Protein AF-A0A6M0FZN9-F1 (afdb_monomer)

Secondary structure (DSSP, 8-state):
--EEEE-TTS-EEEE--EE----TT-EEE--SS--EEE--SS--EEE--BSS-EEEEEESS-EEEEEESS-EEEEEESS-EEEEEEES-EEEEEESS-EEEEEEES-EEEEEESS-EEEEEEE--EEEEEESS-EEEE-TTSB-EEEES--TTTSEEEE-TT--GGGEEEEEETTEEEEEETTT--EEEEEET--TTT--GGGEEE-

Foldseek 3Di:
DFDFDADPVRDTDRDAPEPPDPDQEDEAEADQEEHEYEADQEEYHYANAHYAYEYENAHYAYEYHNHYEEYEYENHHYAYEYENAHYAYEYEPAHEAYEYHLHADEYEYEQHAEAYEDENFADEYEYEPDHFAYEYEFEPNRAEYEYEPDDQPRYAYEYPPPDAPVQWDWDDDPQWIWTAGNVPRGTRYIYHRDDSVSDDNVRYDYD

Sequence (207 aa):
MRVQTTDAGGESYQQELVVNVNDLDETIYGTPNNDLLRGTADADQINGLAGNDRLYGNDGDDTIDGGIGNDILYGGDGIDYLTGGEGSDRLYGNEGNDELLGGTGNDILYGGAGDDLLNGGAGTDRLYGNAGNDTFVLASGMGTDAIYGFEDGVDSLKLDGGISFGQLEIIQSGSSTRINLNDTGETLAILRGIDAELITEADFSTI

pLDDT: mean 91.19, std 15.85, range [38.56, 98.94]

Nearest PDB structures (foldseek):
  2z8z-assembly1_A  TM=5.329E-01  e=8.282E-09  Pseudomonas sp. MIS38
  7rah-assembly1_E  TM=4.331E-01  e=8.692E-10  Bordetella pertussis
  5cxl-assembly2_B  TM=6.356E-01  e=4.962E-06  Bordetella pertussis Tohama I
  2zvd-assembly1_C  TM=3.903E-01  e=2.926E-07  Pseudomonas sp. MIS38
  7usl-assembly1_C  TM=5.042E-01  e=7.986E-05  Bordetella pertussis

Radius of gyration: 19.32 Å; Cα contacts (8 Å, |Δi|>4): 693; chains: 1; bounding box: 38×31×68 Å

Mean predicted aligned error: 6.57 Å

Solvent-accessible surface area (backbone atoms only — not comparable to full-atom values): 10082 Å² total; per-residue (Å²): 110,88,46,80,45,64,51,101,85,68,54,74,43,85,47,76,65,64,60,76,77,93,57,101,72,42,75,45,73,55,45,80,37,55,37,45,43,51,53,51,67,50,51,30,36,38,36,30,50,22,30,49,29,39,40,35,30,43,32,30,48,20,39,39,36,34,32,37,35,48,24,37,42,36,31,30,41,33,50,22,38,39,34,31,31,43,33,47,25,37,40,34,33,40,37,38,48,21,40,40,35,30,35,36,40,48,22,37,42,36,32,32,39,35,48,16,40,41,29,49,50,35,35,52,20,39,40,30,43,70,41,58,48,21,34,39,53,39,42,82,93,24,44,44,32,38,37,38,71,79,44,88,94,52,29,38,39,34,31,38,91,84,51,55,74,91,46,52,46,76,37,69,54,91,66,18,19,35,40,26,34,63,93,77,70,45,48,40,35,31,38,51,74,38,63,37,89,73,68,51,73,86,38,49,47,69,125

Structure (mmCIF, N/CA/C/O backbone):
data_AF-A0A6M0FZN9-F1
#
_entry.id   AF-A0A6M0FZN9-F1
#
loop_
_atom_site.group_PDB
_atom_site.id
_atom_site.type_symbol
_atom_site.label_atom_id
_atom_site.label_alt_id
_atom_site.label_comp_id
_atom_site.label_asym_id
_atom_site.label_entity_id
_atom_site.label_seq_id
_atom_site.pdbx_PDB_ins_code
_atom_site.Cartn_x
_atom_site.Cartn_y
_atom_site.Cartn_z
_atom_site.occupancy
_atom_site.B_iso_or_equiv
_atom_site.auth_seq_id
_atom_site.auth_comp_id
_atom_site.auth_asym_id
_atom_site.auth_atom_id
_atom_site.pdbx_PDB_model_num
ATOM 1 N N . MET A 1 1 ? 16.320 12.256 -19.080 1.00 45.69 1 MET A N 1
ATOM 2 C CA . MET A 1 1 ? 16.987 13.194 -20.038 1.00 45.69 1 MET A CA 1
ATOM 3 C C . MET A 1 1 ? 16.100 13.383 -21.273 1.00 45.69 1 MET A C 1
ATOM 5 O O . MET A 1 1 ? 15.763 12.394 -21.901 1.00 45.69 1 MET A O 1
ATOM 9 N N . ARG A 1 2 ? 15.682 14.612 -21.628 1.00 38.56 2 ARG A N 1
ATOM 10 C CA . ARG A 1 2 ? 14.820 14.848 -22.810 1.00 38.56 2 ARG A CA 1
ATOM 11 C C . ARG A 1 2 ? 15.644 14.735 -24.090 1.00 38.56 2 ARG A C 1
ATOM 13 O O . ARG A 1 2 ? 16.476 15.605 -24.350 1.00 38.56 2 ARG A O 1
ATOM 20 N N . VAL A 1 3 ? 15.420 13.692 -24.883 1.00 42.78 3 VAL A N 1
ATOM 21 C CA . VAL A 1 3 ? 16.023 13.591 -26.214 1.00 42.78 3 VAL A CA 1
ATOM 22 C C . VAL A 1 3 ? 15.075 14.273 -27.197 1.00 42.78 3 VAL A C 1
ATOM 24 O O . VAL A 1 3 ? 13.962 13.813 -27.429 1.00 42.78 3 VAL A O 1
ATOM 27 N N . GLN A 1 4 ? 15.496 15.412 -27.752 1.00 42.19 4 GLN A N 1
ATOM 28 C CA . GLN A 1 4 ? 14.827 15.971 -28.925 1.00 42.19 4 GLN A CA 1
ATOM 29 C C . GLN A 1 4 ? 15.172 15.079 -30.113 1.00 42.19 4 GLN A C 1
ATOM 31 O O . GLN A 1 4 ? 16.322 15.057 -30.552 1.00 42.19 4 GLN A O 1
ATOM 36 N N . THR A 1 5 ? 14.190 14.348 -30.628 1.00 51.41 5 THR A N 1
ATOM 37 C CA . THR A 1 5 ? 14.318 13.679 -31.920 1.00 51.41 5 THR A CA 1
ATOM 38 C C . THR A 1 5 ? 13.547 14.486 -32.954 1.00 51.41 5 THR A C 1
ATOM 40 O O . THR A 1 5 ? 12.458 15.004 -32.701 1.00 51.41 5 THR A O 1
ATOM 43 N N . THR A 1 6 ? 14.173 14.684 -34.107 1.00 42.22 6 THR A N 1
ATOM 44 C CA . THR A 1 6 ? 13.574 15.383 -35.242 1.00 42.22 6 THR A CA 1
ATOM 45 C C . THR A 1 6 ? 13.261 14.340 -36.297 1.00 42.22 6 THR A C 1
ATOM 47 O O . THR A 1 6 ? 14.138 13.543 -36.642 1.00 42.22 6 THR A O 1
ATOM 50 N N . ASP A 1 7 ? 12.026 14.307 -36.788 1.00 55.56 7 ASP A N 1
ATOM 51 C CA . ASP A 1 7 ? 11.687 13.415 -37.892 1.00 55.56 7 ASP A CA 1
ATOM 52 C C . ASP A 1 7 ? 12.287 13.909 -39.222 1.00 55.56 7 ASP A C 1
ATOM 54 O O . ASP A 1 7 ? 12.885 14.986 -39.321 1.00 55.56 7 ASP A O 1
ATOM 58 N N . ALA A 1 8 ? 12.116 13.118 -40.284 1.00 55.38 8 ALA A N 1
ATOM 59 C CA . ALA A 1 8 ? 12.570 13.485 -41.626 1.00 55.38 8 ALA A CA 1
ATOM 60 C C . ALA A 1 8 ? 11.863 14.740 -42.198 1.00 55.38 8 ALA A C 1
ATOM 62 O O . ALA A 1 8 ? 12.296 15.257 -43.230 1.00 55.38 8 ALA A O 1
ATOM 63 N N . GLY A 1 9 ? 10.790 15.215 -41.553 1.00 59.59 9 GLY A N 1
ATOM 64 C CA . GLY A 1 9 ? 10.037 16.425 -41.880 1.00 59.59 9 GLY A CA 1
ATOM 65 C C . GLY A 1 9 ? 10.448 17.671 -41.084 1.00 59.59 9 GLY A C 1
ATOM 66 O O . GLY A 1 9 ? 10.007 18.765 -41.433 1.00 59.59 9 GLY A O 1
ATOM 67 N N . GLY A 1 10 ? 11.318 17.546 -40.076 1.00 49.44 10 GLY A N 1
ATOM 68 C CA . GLY A 1 10 ? 11.746 18.663 -39.229 1.00 49.44 10 GLY A CA 1
ATOM 69 C C . GLY A 1 10 ? 10.851 18.918 -38.010 1.00 49.44 10 GLY A C 1
ATOM 70 O O . GLY A 1 10 ? 11.102 19.875 -37.274 1.00 49.44 10 GLY A O 1
ATOM 71 N N . GLU A 1 11 ? 9.842 18.079 -37.767 1.00 52.75 11 GLU A N 1
ATOM 72 C CA . GLU A 1 11 ? 8.999 18.169 -36.575 1.00 52.75 11 GLU A CA 1
ATOM 73 C C . GLU A 1 11 ? 9.765 17.609 -35.372 1.00 52.75 11 GLU A C 1
ATOM 75 O O . GLU A 1 11 ? 10.365 16.531 -35.423 1.00 52.75 11 GLU A O 1
ATOM 80 N N . SER A 1 12 ? 9.804 18.389 -34.292 1.00 48.75 12 SER A N 1
ATOM 81 C CA . SER A 1 12 ? 10.507 18.017 -33.064 1.00 48.75 12 SER A CA 1
ATOM 82 C C . SER A 1 12 ? 9.540 17.327 -32.117 1.00 48.75 12 SER A C 1
ATOM 84 O O . SER A 1 12 ? 8.612 17.956 -31.606 1.00 48.75 12 SER A O 1
ATOM 86 N N . TYR A 1 13 ? 9.794 16.055 -31.837 1.00 48.53 13 TYR A N 1
ATOM 87 C CA . TYR A 1 13 ? 9.029 15.281 -30.872 1.00 48.53 13 TYR A CA 1
ATOM 88 C C . TYR A 1 13 ? 9.813 15.205 -29.562 1.00 48.53 13 TYR A C 1
ATOM 90 O O . TYR A 1 13 ? 11.026 14.986 -29.542 1.00 48.53 13 TYR A O 1
ATOM 98 N N . GLN A 1 14 ? 9.121 15.425 -28.444 1.00 44.59 14 GLN A N 1
ATOM 99 C CA . GLN A 1 14 ? 9.644 15.037 -27.139 1.00 44.59 14 GLN A CA 1
ATOM 100 C C . GLN A 1 14 ? 9.438 13.527 -27.049 1.00 44.59 14 GLN A C 1
ATOM 102 O O . GLN A 1 14 ? 8.324 13.085 -26.779 1.00 44.59 14 GLN A O 1
ATOM 107 N N . GLN A 1 15 ? 10.465 12.740 -27.362 1.00 43.97 15 GLN A N 1
ATOM 108 C CA . GLN A 1 15 ? 10.396 11.303 -27.143 1.00 43.97 15 GLN A CA 1
ATOM 109 C C . GLN A 1 15 ? 10.892 11.038 -25.722 1.00 43.97 15 GLN A C 1
ATOM 111 O O . GLN A 1 15 ? 12.049 11.303 -25.391 1.00 43.97 15 GLN A O 1
ATOM 116 N N . GLU A 1 16 ? 9.972 10.608 -24.863 1.00 54.03 16 GLU A N 1
ATOM 117 C CA . GLU A 1 16 ? 10.294 10.058 -23.550 1.00 54.03 16 GLU A CA 1
ATOM 118 C C . GLU A 1 16 ? 11.191 8.834 -23.779 1.00 54.03 16 GLU A C 1
ATOM 120 O O . GLU A 1 16 ? 10.932 8.039 -24.688 1.00 54.03 16 GLU A O 1
ATOM 125 N N . LEU A 1 17 ? 12.308 8.742 -23.055 1.00 49.78 17 LEU A N 1
ATOM 126 C CA . LEU A 1 17 ? 13.189 7.585 -23.157 1.00 49.78 17 LEU A CA 1
ATOM 127 C C . LEU A 1 17 ? 12.442 6.406 -22.533 1.00 49.78 17 LEU A C 1
ATOM 129 O O . LEU A 1 17 ? 12.423 6.269 -21.319 1.00 49.78 17 LEU A O 1
ATOM 133 N N . VAL A 1 18 ? 11.799 5.597 -23.370 1.00 52.81 18 VAL A N 1
ATOM 134 C CA . VAL A 1 18 ? 11.211 4.329 -22.946 1.00 52.81 18 VAL A CA 1
ATOM 135 C C . VAL A 1 18 ? 12.328 3.296 -22.975 1.00 52.81 18 VAL A C 1
ATOM 137 O O . VAL A 1 18 ? 12.803 2.921 -24.053 1.00 52.81 18 VAL A O 1
ATOM 140 N N . VAL A 1 19 ? 12.787 2.870 -21.803 1.00 56.59 19 VAL A N 1
ATOM 141 C CA . VAL A 1 19 ? 13.688 1.720 -21.684 1.00 56.59 19 VAL A CA 1
ATOM 142 C C . VAL A 1 19 ? 12.818 0.469 -21.820 1.00 56.59 19 VAL A C 1
ATOM 144 O O . VAL A 1 19 ? 12.307 -0.042 -20.838 1.00 56.59 19 VAL A O 1
ATOM 147 N N . ASN A 1 20 ? 12.587 0.030 -23.062 1.00 52.59 20 ASN A N 1
ATOM 148 C CA . ASN A 1 20 ? 12.022 -1.290 -23.348 1.00 52.59 20 ASN A CA 1
ATOM 149 C C . ASN A 1 20 ? 13.197 -2.258 -23.443 1.00 52.59 20 ASN A C 1
ATOM 151 O O . ASN A 1 20 ? 13.899 -2.271 -24.463 1.00 52.59 20 ASN A O 1
ATOM 155 N N . VAL A 1 21 ? 13.452 -3.011 -22.386 1.00 55.75 21 VAL A N 1
ATOM 156 C CA . VAL A 1 21 ? 14.431 -4.090 -22.428 1.00 55.75 21 VAL A CA 1
ATOM 157 C C . VAL A 1 21 ? 13.663 -5.399 -22.658 1.00 55.75 21 VAL A C 1
ATOM 159 O O . VAL A 1 21 ? 12.617 -5.631 -22.072 1.00 55.75 21 VAL A O 1
ATOM 162 N N . ASN A 1 22 ? 14.054 -6.117 -23.715 1.00 50.84 22 ASN A N 1
ATOM 163 C CA . ASN A 1 22 ? 13.336 -7.271 -24.267 1.00 50.84 22 ASN A CA 1
ATOM 164 C C . ASN A 1 22 ? 14.071 -8.566 -23.874 1.00 50.84 22 ASN A C 1
ATOM 166 O O . ASN A 1 22 ? 14.534 -9.280 -24.772 1.00 50.84 22 ASN A O 1
ATOM 170 N N . ASP A 1 23 ? 14.226 -8.860 -22.586 1.00 52.72 23 ASP A N 1
ATOM 171 C CA . ASP A 1 23 ? 14.711 -10.164 -22.125 1.00 52.72 23 ASP A CA 1
ATOM 172 C C . ASP A 1 23 ? 13.800 -10.732 -21.022 1.00 52.72 23 ASP A C 1
ATOM 174 O O . ASP A 1 23 ? 13.284 -10.009 -20.184 1.00 52.72 23 ASP A O 1
ATOM 178 N N . LEU A 1 24 ? 13.558 -12.042 -21.075 1.00 47.34 24 LEU A N 1
ATOM 179 C CA . LEU A 1 24 ? 12.427 -12.745 -20.437 1.00 47.34 24 LEU A CA 1
ATOM 180 C C . LEU A 1 24 ? 12.5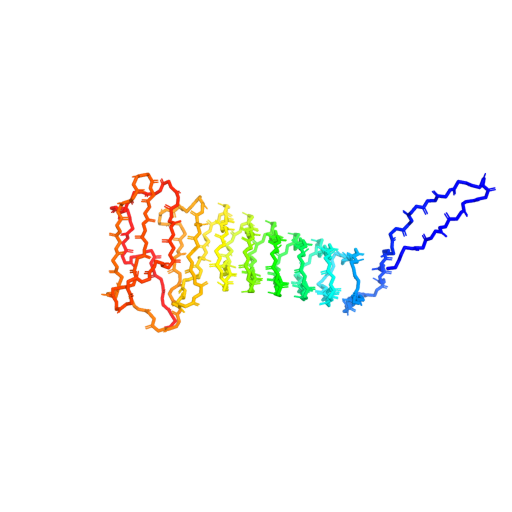80 -13.012 -18.919 1.00 47.34 24 LEU A C 1
ATOM 182 O O . LEU A 1 24 ? 12.000 -13.966 -18.425 1.00 47.34 24 LEU A O 1
ATOM 186 N N . ASP A 1 25 ? 13.421 -12.253 -18.216 1.00 56.44 25 ASP A N 1
ATOM 187 C CA . ASP A 1 25 ? 13.677 -12.348 -16.762 1.00 56.44 25 ASP A CA 1
ATOM 188 C C . ASP A 1 25 ? 14.501 -11.099 -16.343 1.00 56.44 25 ASP A C 1
ATOM 190 O O . ASP A 1 25 ? 15.632 -11.214 -15.845 1.00 56.44 25 ASP A O 1
ATOM 194 N N . GLU A 1 26 ? 14.046 -9.886 -16.684 1.00 68.88 26 GLU A N 1
ATOM 195 C CA . GLU A 1 26 ? 14.916 -8.705 -16.679 1.00 68.88 26 GLU A CA 1
ATOM 196 C C . GLU A 1 26 ? 14.668 -7.750 -15.511 1.00 68.88 26 GLU A C 1
ATOM 198 O O . GLU A 1 26 ? 13.567 -7.284 -15.229 1.00 68.88 26 GLU A O 1
ATOM 203 N N . THR A 1 27 ? 15.766 -7.391 -14.844 1.00 85.88 27 THR A N 1
ATOM 204 C CA . THR A 1 27 ? 15.774 -6.224 -13.974 1.00 85.88 27 THR A CA 1
ATOM 205 C C . THR A 1 27 ? 15.889 -4.956 -14.820 1.00 85.88 27 THR A C 1
ATOM 207 O O . THR A 1 27 ? 16.939 -4.673 -15.405 1.00 85.88 27 THR A O 1
ATOM 210 N N . ILE A 1 28 ? 14.828 -4.160 -14.847 1.00 90.25 28 ILE A N 1
ATOM 211 C CA . ILE A 1 28 ? 14.752 -2.859 -15.501 1.00 90.25 28 ILE A CA 1
ATOM 212 C C . ILE A 1 28 ? 15.245 -1.788 -14.527 1.00 90.25 28 ILE A C 1
ATOM 214 O O . ILE A 1 28 ? 14.690 -1.603 -13.446 1.00 90.25 28 ILE A O 1
ATOM 218 N N . TYR A 1 29 ? 16.284 -1.050 -14.917 1.00 92.00 29 TYR A N 1
ATOM 219 C CA . TYR A 1 29 ? 16.806 0.072 -14.135 1.00 92.00 29 TYR A CA 1
ATOM 220 C C . TYR A 1 29 ? 16.541 1.404 -14.830 1.00 92.00 29 TYR A C 1
ATOM 222 O O . TYR A 1 29 ? 16.879 1.591 -16.004 1.00 92.00 29 TYR A O 1
ATOM 230 N N . GLY A 1 30 ? 16.005 2.344 -14.061 1.00 91.50 30 GLY A N 1
ATOM 231 C CA . GLY A 1 30 ? 15.930 3.751 -14.400 1.00 91.50 30 GLY A CA 1
ATOM 232 C C . GLY A 1 30 ? 17.272 4.463 -14.263 1.00 91.50 30 GLY A C 1
ATOM 233 O O . GLY A 1 30 ? 18.364 3.885 -14.206 1.00 91.50 30 GLY A O 1
ATOM 234 N N . THR A 1 31 ? 17.184 5.777 -14.229 1.00 91.62 31 THR A N 1
ATOM 235 C CA . THR A 1 31 ? 18.270 6.726 -14.043 1.00 91.62 31 THR A CA 1
ATOM 236 C C . THR A 1 31 ? 17.933 7.631 -12.858 1.00 91.62 31 THR A C 1
ATOM 238 O O . THR A 1 31 ? 16.827 7.605 -12.356 1.00 91.62 31 THR A O 1
ATOM 241 N N . PRO A 1 32 ? 18.846 8.507 -12.408 1.00 94.25 32 PRO A N 1
ATOM 242 C CA . PRO A 1 32 ? 18.508 9.507 -11.389 1.00 94.25 32 PRO A CA 1
ATOM 243 C C . PRO A 1 32 ? 17.598 10.660 -11.871 1.00 94.25 32 PRO A C 1
ATOM 245 O O . PRO A 1 32 ? 17.663 11.760 -11.319 1.00 94.25 32 PRO A O 1
ATOM 248 N N . ASN A 1 33 ? 16.855 10.490 -12.967 1.00 94.56 33 ASN A N 1
ATOM 249 C CA . ASN A 1 33 ? 15.903 11.480 -13.472 1.00 94.56 33 ASN A CA 1
ATOM 250 C C . ASN A 1 33 ? 14.536 10.823 -13.609 1.00 94.56 33 ASN A C 1
ATOM 252 O O . ASN A 1 33 ? 14.469 9.625 -13.760 1.00 94.56 33 ASN A O 1
ATOM 256 N N . ASN A 1 34 ? 13.497 11.639 -13.781 1.00 96.44 34 ASN A N 1
ATOM 257 C CA . ASN A 1 34 ? 12.170 11.153 -14.145 1.00 96.44 34 ASN A CA 1
ATOM 258 C C . ASN A 1 34 ? 12.204 10.253 -15.391 1.00 96.44 34 ASN A C 1
ATOM 260 O O . ASN A 1 34 ? 12.518 10.737 -16.493 1.00 96.44 34 ASN A O 1
ATOM 264 N N . ASP A 1 35 ? 11.800 9.008 -15.204 1.00 93.12 35 ASP A N 1
ATOM 265 C CA . ASP A 1 35 ? 11.794 7.948 -16.194 1.00 93.12 35 ASP A CA 1
ATOM 266 C C . ASP A 1 35 ? 10.392 7.348 -16.389 1.00 93.12 35 ASP A C 1
ATOM 268 O O . ASP A 1 35 ? 9.471 7.507 -15.583 1.00 93.12 35 ASP A O 1
ATOM 272 N N . LEU A 1 36 ? 10.221 6.691 -17.537 1.00 95.56 36 LEU A N 1
ATOM 273 C CA . LEU A 1 36 ? 9.048 5.894 -17.876 1.00 95.56 36 LEU A CA 1
ATOM 274 C C . LEU A 1 36 ? 9.527 4.476 -18.179 1.00 95.56 36 LEU A C 1
ATOM 276 O O . LEU A 1 36 ? 10.091 4.235 -19.251 1.00 95.56 36 LEU A O 1
ATOM 280 N N . LEU A 1 37 ? 9.295 3.560 -17.243 1.00 93.81 37 LEU A N 1
ATOM 281 C CA . LEU A 1 37 ? 9.724 2.165 -17.333 1.00 93.81 37 LEU A CA 1
ATOM 282 C C . LEU A 1 37 ? 8.503 1.257 -17.473 1.00 93.81 37 LEU A C 1
ATOM 284 O O . LEU A 1 37 ? 7.441 1.542 -16.916 1.00 93.81 37 L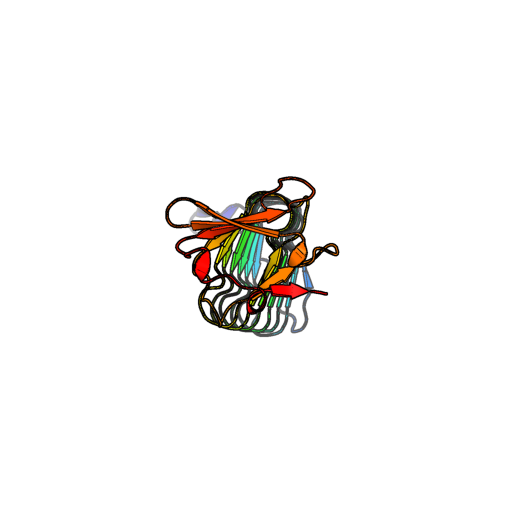EU A O 1
ATOM 288 N N . ARG A 1 38 ? 8.641 0.195 -18.265 1.00 94.25 38 ARG A N 1
ATOM 289 C CA . ARG A 1 38 ? 7.572 -0.768 -18.535 1.00 94.25 38 ARG A CA 1
ATOM 290 C C . ARG A 1 38 ? 8.154 -2.173 -18.548 1.00 94.25 38 ARG A C 1
ATOM 292 O O . ARG A 1 38 ? 9.088 -2.400 -19.314 1.00 94.25 38 ARG A O 1
ATOM 299 N N . GLY A 1 39 ? 7.575 -3.046 -17.736 1.00 92.56 39 GLY A N 1
ATOM 300 C CA . GLY A 1 39 ? 7.738 -4.486 -17.803 1.00 92.56 39 GLY A CA 1
ATOM 301 C C . GLY A 1 39 ? 7.058 -5.082 -19.032 1.00 92.56 39 GLY A C 1
ATOM 302 O O . GLY A 1 39 ? 6.723 -4.393 -20.009 1.00 92.56 39 GLY A O 1
ATOM 303 N N . THR A 1 40 ? 6.885 -6.384 -18.973 1.00 90.75 40 THR A N 1
ATOM 304 C CA . THR A 1 40 ? 6.459 -7.285 -20.024 1.00 90.75 40 THR A CA 1
ATOM 305 C C . THR A 1 40 ? 5.185 -7.999 -19.576 1.00 90.75 40 THR A C 1
ATOM 307 O O . THR A 1 40 ? 4.307 -7.357 -19.023 1.00 90.75 40 THR A O 1
ATOM 310 N N . ALA A 1 41 ? 5.009 -9.266 -19.944 1.00 92.44 41 ALA A N 1
ATOM 311 C CA . ALA A 1 41 ? 3.908 -10.093 -19.449 1.00 92.44 41 ALA A CA 1
ATOM 312 C C . ALA A 1 41 ? 4.418 -11.241 -18.552 1.00 92.44 41 ALA A C 1
ATOM 314 O O . ALA A 1 41 ? 3.673 -12.168 -18.232 1.00 92.44 41 ALA A O 1
ATOM 315 N N . ASP A 1 42 ? 5.722 -11.231 -18.272 1.00 91.88 42 ASP A N 1
ATOM 316 C CA . ASP A 1 42 ? 6.420 -12.153 -17.390 1.00 91.88 42 ASP A CA 1
ATOM 317 C C . ASP A 1 42 ? 6.766 -11.396 -16.095 1.00 91.88 42 ASP A C 1
ATOM 319 O O . ASP A 1 42 ? 6.696 -10.176 -16.061 1.00 91.88 42 ASP A O 1
ATOM 323 N N . ALA A 1 43 ? 7.175 -12.109 -15.046 1.00 94.19 43 ALA A N 1
ATOM 324 C CA . ALA A 1 43 ? 7.575 -11.483 -13.786 1.00 94.19 43 ALA A CA 1
ATOM 325 C C . ALA A 1 43 ? 8.835 -10.608 -13.952 1.00 94.19 43 ALA A C 1
ATOM 327 O O . ALA A 1 43 ? 9.924 -11.123 -14.233 1.00 94.19 43 ALA A O 1
ATOM 328 N N . ASP A 1 44 ? 8.707 -9.308 -13.704 1.00 93.44 44 ASP A N 1
ATOM 329 C CA . ASP A 1 44 ? 9.755 -8.310 -13.880 1.00 93.44 44 ASP A CA 1
ATOM 330 C C . ASP A 1 44 ? 10.252 -7.712 -12.557 1.00 93.44 44 ASP A C 1
ATOM 332 O O . ASP A 1 44 ? 9.583 -7.691 -11.522 1.00 93.44 44 ASP A O 1
ATOM 336 N N . GLN A 1 45 ? 11.474 -7.171 -12.585 1.00 95.81 45 GLN A N 1
ATOM 337 C CA . GLN A 1 45 ? 12.010 -6.362 -11.487 1.00 95.81 45 GLN A CA 1
ATOM 338 C C . GLN A 1 45 ? 12.296 -4.945 -11.971 1.00 95.81 45 GLN A C 1
ATOM 340 O O . GLN A 1 45 ? 13.236 -4.731 -12.728 1.00 95.81 45 GLN A O 1
ATOM 345 N N . ILE A 1 46 ? 11.554 -3.947 -11.508 1.00 96.25 46 ILE A N 1
ATOM 346 C CA . ILE A 1 4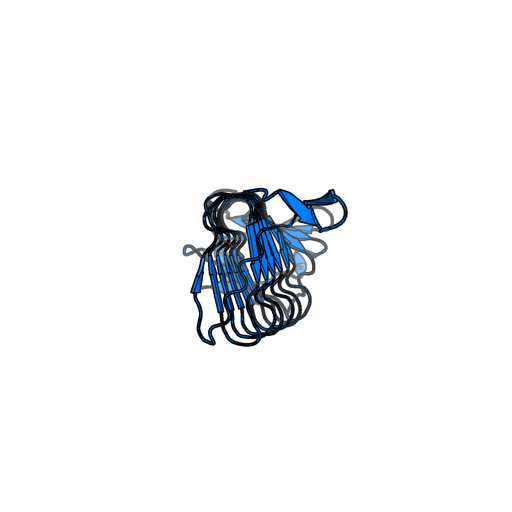6 ? 11.663 -2.567 -11.991 1.00 96.25 46 ILE A CA 1
ATOM 347 C C . ILE A 1 46 ? 12.175 -1.661 -10.869 1.00 96.25 46 ILE A C 1
ATOM 349 O O . ILE A 1 46 ? 11.600 -1.629 -9.792 1.00 96.25 46 ILE A O 1
ATOM 353 N N . ASN A 1 47 ? 13.244 -0.899 -11.120 1.00 97.06 47 ASN A N 1
ATOM 354 C CA . ASN A 1 47 ? 13.823 0.051 -10.163 1.00 97.06 47 ASN A CA 1
ATOM 355 C C . ASN A 1 47 ? 13.916 1.457 -10.780 1.00 97.06 47 ASN A C 1
ATOM 357 O O . ASN A 1 47 ? 14.748 1.673 -11.667 1.00 97.06 47 ASN A O 1
ATOM 361 N N . GLY A 1 48 ? 13.115 2.412 -10.300 1.00 96.75 48 GLY A N 1
ATOM 362 C CA . GLY A 1 48 ? 13.102 3.818 -10.739 1.00 96.75 48 GLY A CA 1
ATOM 363 C C . GLY A 1 48 ? 14.357 4.598 -10.333 1.00 96.75 48 GLY A C 1
ATOM 364 O O . GLY A 1 48 ? 14.925 5.340 -11.132 1.00 96.75 48 GLY A O 1
ATOM 365 N N . LEU A 1 49 ? 14.913 4.272 -9.162 1.00 96.88 49 LEU A N 1
ATOM 366 C CA . LEU A 1 49 ? 16.058 4.928 -8.520 1.00 96.88 49 LEU A CA 1
ATOM 367 C C . LEU A 1 49 ? 15.729 6.302 -7.944 1.00 96.88 49 LEU A C 1
ATOM 369 O O . LEU A 1 49 ? 15.481 6.404 -6.753 1.00 96.88 49 LEU A O 1
ATOM 373 N N . ALA A 1 50 ? 15.890 7.377 -8.707 1.00 97.25 50 ALA A N 1
ATOM 374 C CA . ALA A 1 50 ? 15.623 8.714 -8.203 1.00 97.25 50 ALA A CA 1
ATOM 375 C C . ALA A 1 50 ? 15.003 9.551 -9.306 1.00 97.25 50 ALA A C 1
ATOM 377 O O . ALA A 1 50 ? 15.448 9.487 -10.444 1.00 97.25 50 ALA A O 1
ATOM 378 N N . GLY A 1 51 ? 14.090 10.444 -8.963 1.00 97.62 51 GLY A N 1
ATOM 379 C CA . GLY A 1 51 ? 13.280 11.129 -9.957 1.00 97.62 51 GLY A CA 1
ATOM 380 C C . GLY A 1 51 ? 11.817 11.020 -9.583 1.00 97.62 51 GLY A C 1
ATOM 381 O O . GLY A 1 51 ? 11.477 10.491 -8.547 1.00 97.62 51 GLY A O 1
ATOM 382 N N . ASN A 1 52 ? 10.950 11.610 -10.397 1.00 98.44 52 ASN A N 1
ATOM 383 C CA . ASN A 1 52 ? 9.519 11.343 -10.279 1.00 98.44 52 ASN A CA 1
ATOM 384 C C . ASN A 1 52 ? 9.138 10.454 -11.457 1.00 98.44 52 ASN A C 1
ATOM 386 O O . ASN A 1 52 ? 8.933 10.967 -12.573 1.00 98.44 52 ASN A O 1
ATOM 390 N N . ASP A 1 53 ? 9.094 9.162 -11.204 1.00 98.19 53 ASP A N 1
ATOM 391 C CA . ASP A 1 53 ? 9.052 8.103 -12.191 1.00 98.19 53 ASP A CA 1
ATOM 392 C C . ASP A 1 53 ? 7.630 7.606 -12.443 1.00 98.19 53 ASP A C 1
ATOM 394 O O . ASP A 1 53 ? 6.674 7.864 -11.702 1.00 98.19 53 ASP A O 1
ATOM 398 N N . ARG A 1 54 ? 7.466 6.929 -13.579 1.00 98.44 54 ARG A N 1
ATOM 399 C CA . ARG A 1 54 ? 6.264 6.163 -13.900 1.00 98.44 54 ARG A CA 1
ATOM 400 C C . ARG A 1 54 ? 6.659 4.749 -14.268 1.00 98.44 54 ARG A C 1
ATOM 402 O O . ARG A 1 54 ? 7.286 4.548 -15.309 1.00 98.44 54 ARG A O 1
ATOM 409 N N . LEU A 1 55 ? 6.251 3.799 -13.444 1.00 98.06 55 LEU A N 1
ATOM 410 C CA . LEU A 1 55 ? 6.634 2.397 -13.546 1.00 98.06 55 LEU A CA 1
ATOM 411 C C . LEU A 1 55 ? 5.379 1.553 -13.788 1.00 98.06 55 LEU A C 1
ATOM 413 O O . LEU A 1 55 ? 4.348 1.798 -13.162 1.00 98.06 55 LEU A O 1
ATOM 417 N N . TYR A 1 56 ? 5.450 0.613 -14.727 1.00 97.88 56 TYR A N 1
ATOM 418 C CA . TYR A 1 56 ? 4.348 -0.284 -15.086 1.00 97.88 56 TYR A CA 1
ATOM 419 C C . TYR A 1 56 ? 4.880 -1.714 -15.140 1.00 97.88 56 TYR A C 1
ATOM 421 O O . TYR A 1 56 ? 5.773 -1.943 -15.953 1.00 97.88 56 TYR A O 1
ATOM 429 N N . GLY A 1 57 ? 4.339 -2.629 -14.341 1.00 96.75 57 GLY A N 1
ATOM 430 C CA . GLY A 1 57 ? 4.622 -4.065 -14.424 1.00 96.75 57 GLY A CA 1
ATOM 431 C C . GLY A 1 57 ? 3.963 -4.716 -15.646 1.00 96.75 57 GLY A C 1
ATOM 432 O O . GLY A 1 57 ? 4.642 -5.187 -16.556 1.00 96.75 57 GLY A O 1
ATOM 433 N N . ASN A 1 58 ? 2.668 -4.432 -15.812 1.00 96.00 58 ASN A N 1
ATOM 434 C CA . ASN A 1 58 ? 1.730 -5.008 -16.786 1.00 96.00 58 ASN A CA 1
ATOM 435 C C . ASN A 1 58 ? 1.226 -6.394 -16.370 1.00 96.00 58 ASN A C 1
ATOM 437 O O . ASN A 1 58 ? 0.421 -6.414 -15.459 1.00 96.00 58 ASN A O 1
ATOM 441 N N . ASP A 1 59 ? 1.565 -7.494 -17.045 1.00 95.50 59 ASP A N 1
ATOM 442 C CA . ASP A 1 59 ? 1.111 -8.818 -16.593 1.00 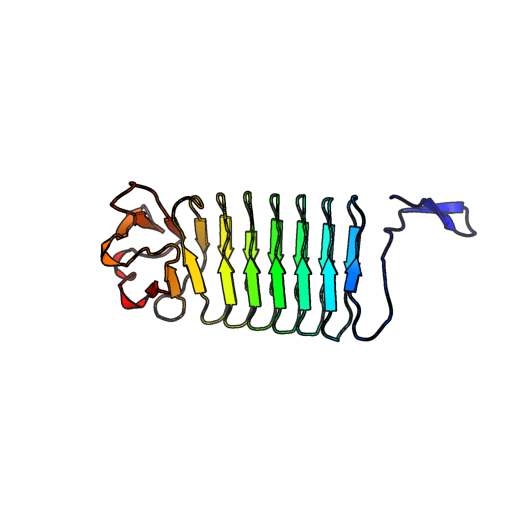95.50 59 ASP A CA 1
ATOM 443 C C . ASP A 1 59 ? 2.299 -9.531 -15.932 1.00 95.50 59 ASP A C 1
ATOM 445 O O . ASP A 1 59 ? 3.424 -9.367 -16.396 1.00 95.50 59 ASP A O 1
ATOM 449 N N . GLY A 1 60 ? 2.047 -10.411 -14.967 1.00 96.06 60 GLY A N 1
ATOM 450 C CA . GLY A 1 60 ? 3.091 -11.163 -14.271 1.00 96.06 60 GLY A CA 1
ATOM 451 C C . GLY A 1 60 ? 3.165 -10.793 -12.795 1.00 96.06 60 GLY A C 1
ATOM 452 O O . GLY A 1 60 ? 2.535 -9.850 -12.354 1.00 96.06 60 GLY A O 1
ATOM 453 N N . ASP A 1 61 ? 3.902 -11.584 -12.018 1.00 97.88 61 ASP A N 1
ATOM 454 C CA . ASP A 1 61 ? 4.112 -11.294 -10.596 1.00 97.88 61 ASP A CA 1
ATOM 455 C C . ASP A 1 61 ? 5.332 -10.363 -10.467 1.00 97.88 61 ASP A C 1
ATOM 457 O O . ASP A 1 61 ? 6.478 -10.833 -10.436 1.00 97.88 61 ASP A O 1
ATOM 461 N N . ASP A 1 62 ? 5.108 -9.052 -10.440 1.00 97.94 62 ASP A N 1
ATOM 462 C CA . ASP A 1 62 ? 6.162 -8.050 -10.574 1.00 97.94 62 ASP A CA 1
ATOM 463 C C . ASP A 1 62 ? 6.723 -7.558 -9.234 1.00 97.94 62 ASP A C 1
ATOM 465 O O . ASP A 1 62 ? 6.091 -7.566 -8.179 1.00 97.94 62 ASP A O 1
ATOM 469 N N . THR A 1 63 ? 7.967 -7.079 -9.255 1.00 98.44 63 THR A N 1
ATOM 470 C CA . THR A 1 63 ? 8.576 -6.335 -8.143 1.00 98.44 63 THR A CA 1
ATOM 471 C C . THR A 1 63 ? 8.971 -4.945 -8.615 1.00 98.44 63 THR A C 1
ATOM 473 O O . THR A 1 63 ? 9.875 -4.801 -9.437 1.00 98.44 63 THR A O 1
ATOM 476 N N . ILE A 1 64 ? 8.341 -3.907 -8.069 1.00 98.62 64 ILE A N 1
ATOM 477 C CA . ILE A 1 64 ? 8.506 -2.523 -8.524 1.00 98.62 64 ILE A CA 1
ATOM 478 C C . ILE A 1 64 ? 8.942 -1.623 -7.360 1.00 98.62 64 ILE A C 1
ATOM 480 O O . ILE A 1 64 ? 8.245 -1.509 -6.356 1.00 98.62 64 ILE A O 1
ATOM 484 N N . ASP A 1 65 ? 10.081 -0.949 -7.518 1.00 98.75 65 ASP A N 1
ATOM 485 C CA . ASP A 1 65 ? 10.645 0.027 -6.576 1.00 98.75 65 ASP A CA 1
ATOM 486 C C . ASP A 1 65 ? 10.738 1.415 -7.230 1.00 98.75 65 ASP A C 1
ATOM 488 O O . ASP A 1 65 ? 11.453 1.587 -8.223 1.00 98.75 65 ASP A O 1
ATOM 492 N N . GLY A 1 66 ? 10.007 2.397 -6.692 1.00 98.62 66 GLY A N 1
ATOM 493 C CA . GLY A 1 66 ? 10.048 3.802 -7.120 1.00 98.62 66 GLY A CA 1
ATOM 494 C C . GLY A 1 66 ? 11.376 4.474 -6.773 1.00 98.62 66 GLY A C 1
ATOM 495 O O . GLY A 1 66 ? 12.059 5.024 -7.640 1.00 98.62 66 GLY A O 1
ATOM 496 N N . GLY A 1 67 ? 11.823 4.292 -5.533 1.00 98.75 67 GLY A N 1
ATOM 497 C CA . GLY A 1 67 ? 13.066 4.840 -5.019 1.00 98.75 67 GLY A CA 1
ATOM 498 C C . GLY A 1 67 ? 12.870 6.217 -4.387 1.00 98.75 67 GLY A C 1
ATOM 499 O O . GLY A 1 67 ? 12.177 6.347 -3.387 1.00 98.75 67 GLY A O 1
ATOM 500 N N . ILE A 1 68 ? 13.593 7.235 -4.857 1.00 98.69 68 ILE A N 1
ATOM 501 C CA . ILE A 1 68 ? 13.540 8.597 -4.308 1.00 98.69 68 ILE A CA 1
ATOM 502 C C . ILE A 1 68 ? 12.787 9.525 -5.256 1.00 98.69 68 ILE A C 1
ATOM 504 O O . ILE A 1 68 ? 13.305 9.877 -6.314 1.00 98.69 68 ILE A O 1
ATOM 508 N N . GLY A 1 69 ? 11.715 10.126 -4.768 1.00 98.75 69 GLY A N 1
ATOM 509 C CA . GLY A 1 69 ? 10.951 11.176 -5.422 1.00 98.75 69 GLY A CA 1
ATOM 510 C C . GLY A 1 69 ? 9.468 10.853 -5.385 1.00 98.75 69 GLY A C 1
ATOM 511 O O . GLY A 1 69 ? 9.029 10.065 -4.575 1.00 98.75 69 GLY A O 1
ATOM 512 N N . ASN A 1 70 ? 8.663 11.569 -6.168 1.00 98.81 70 ASN A N 1
ATOM 513 C CA . ASN A 1 70 ? 7.214 11.364 -6.154 1.00 98.81 70 ASN A CA 1
ATOM 514 C C . ASN A 1 70 ? 6.810 10.504 -7.347 1.00 98.81 70 ASN A C 1
ATOM 516 O O . ASN A 1 70 ? 6.605 11.038 -8.450 1.00 98.81 70 ASN A O 1
ATOM 520 N N . ASP A 1 71 ? 6.650 9.217 -7.107 1.00 98.88 71 ASP A N 1
ATOM 521 C CA . ASP A 1 71 ? 6.521 8.196 -8.128 1.00 98.88 71 ASP A CA 1
ATOM 522 C C . ASP A 1 71 ? 5.070 7.770 -8.361 1.00 98.88 71 ASP A C 1
ATOM 524 O O . ASP A 1 71 ? 4.136 8.065 -7.602 1.00 98.88 71 ASP A O 1
ATOM 528 N N . ILE A 1 72 ? 4.852 7.124 -9.506 1.00 98.94 72 ILE A N 1
ATOM 529 C CA . ILE A 1 72 ? 3.589 6.471 -9.839 1.00 98.94 72 ILE A CA 1
ATOM 530 C C . ILE A 1 72 ? 3.888 5.052 -10.309 1.00 98.94 72 ILE A C 1
ATOM 532 O O . ILE A 1 72 ? 4.487 4.870 -11.371 1.00 98.94 72 ILE A O 1
ATOM 536 N N . LEU A 1 73 ? 3.430 4.070 -9.541 1.00 98.88 73 LEU A N 1
ATOM 537 C CA . LEU A 1 73 ? 3.654 2.649 -9.775 1.00 98.88 73 LEU A CA 1
ATOM 538 C C . LEU A 1 73 ? 2.325 1.966 -10.098 1.00 98.88 73 LEU A C 1
ATOM 540 O O . LEU A 1 73 ? 1.336 2.176 -9.397 1.00 98.88 73 LEU A O 1
ATOM 544 N N . TYR A 1 74 ? 2.322 1.148 -11.143 1.00 98.88 74 TYR A N 1
ATOM 545 C CA . TYR A 1 74 ? 1.232 0.240 -11.485 1.00 98.88 74 TYR A CA 1
ATOM 546 C C . TYR A 1 74 ? 1.805 -1.174 -11.521 1.00 98.88 74 TYR A C 1
ATOM 548 O O . TYR A 1 74 ? 2.730 -1.389 -12.305 1.00 98.88 74 TYR A O 1
ATOM 556 N N . GLY A 1 75 ? 1.276 -2.077 -10.696 1.00 98.62 75 GLY A N 1
ATOM 557 C CA . GLY A 1 75 ? 1.577 -3.509 -10.752 1.00 98.62 75 GLY A CA 1
ATOM 558 C C . GLY A 1 75 ? 1.004 -4.084 -12.040 1.00 98.62 75 GLY A C 1
ATOM 559 O O . GLY A 1 75 ? 1.657 -4.040 -13.081 1.00 98.62 75 GLY A O 1
ATOM 560 N N . GLY A 1 76 ? -0.299 -4.337 -12.027 1.00 98.69 76 GLY A N 1
ATOM 561 C CA . GLY A 1 76 ? -1.065 -4.724 -13.201 1.00 98.69 76 GLY A CA 1
ATOM 562 C C . GLY A 1 76 ? -1.821 -6.013 -12.921 1.00 98.69 76 GLY A C 1
ATOM 563 O O . GLY A 1 76 ? -2.572 -6.047 -11.957 1.00 98.69 76 GLY A O 1
ATOM 564 N N . ASP A 1 77 ? -1.713 -7.009 -13.790 1.00 98.44 77 ASP A N 1
ATOM 565 C CA . ASP A 1 77 ? -2.303 -8.327 -13.573 1.00 98.44 77 ASP A CA 1
ATOM 566 C C . ASP A 1 77 ? -1.252 -9.251 -12.941 1.00 98.44 77 ASP A C 1
ATOM 568 O O . ASP A 1 77 ? -0.300 -9.624 -13.620 1.00 98.44 77 ASP A O 1
ATOM 572 N N . GLY A 1 78 ? -1.464 -9.745 -11.724 1.00 98.44 78 GLY A N 1
ATOM 573 C CA . GLY A 1 78 ? -0.528 -10.671 -11.081 1.00 98.44 78 GLY A CA 1
ATOM 574 C C . GLY A 1 78 ? -0.465 -10.484 -9.576 1.00 98.44 78 GLY A C 1
ATOM 575 O O . GLY A 1 78 ? -1.284 -9.796 -8.998 1.00 98.44 78 GLY A O 1
ATOM 576 N N . ILE A 1 79 ? 0.446 -11.181 -8.906 1.00 98.75 79 ILE A N 1
ATOM 577 C CA . ILE A 1 79 ? 0.726 -10.941 -7.486 1.00 98.75 79 ILE A CA 1
ATOM 578 C C . ILE A 1 79 ? 1.943 -10.029 -7.417 1.00 98.75 79 ILE A C 1
ATOM 580 O O . ILE A 1 79 ? 3.080 -10.503 -7.503 1.00 98.75 79 ILE A O 1
ATOM 584 N N . ASP A 1 80 ? 1.699 -8.738 -7.231 1.00 98.81 80 ASP A N 1
ATOM 585 C CA . ASP A 1 80 ? 2.728 -7.718 -7.325 1.00 98.81 80 ASP A CA 1
ATOM 586 C C . ASP A 1 80 ? 3.245 -7.261 -5.959 1.00 98.81 80 ASP A C 1
ATOM 588 O O . ASP A 1 80 ? 2.537 -7.203 -4.951 1.00 98.81 80 ASP A O 1
ATOM 592 N N . TYR A 1 81 ? 4.516 -6.868 -5.932 1.00 98.88 81 TYR A N 1
ATOM 593 C CA . TYR A 1 81 ? 5.138 -6.178 -4.808 1.00 98.88 81 TYR A CA 1
ATOM 594 C C . TYR A 1 81 ? 5.567 -4.776 -5.239 1.00 98.88 81 TYR A C 1
ATOM 596 O O . TYR A 1 81 ? 6.476 -4.613 -6.059 1.00 98.88 81 TYR A O 1
ATOM 604 N N . LEU A 1 82 ? 4.947 -3.748 -4.661 1.00 98.94 82 LEU A N 1
ATOM 605 C CA . LEU A 1 82 ? 5.205 -2.343 -4.973 1.00 98.94 82 LEU A CA 1
ATOM 606 C C . LEU A 1 82 ? 5.762 -1.615 -3.747 1.00 98.94 82 LEU A C 1
ATOM 608 O O . LEU A 1 82 ? 5.137 -1.597 -2.688 1.00 98.94 82 LEU A O 1
ATOM 612 N N . THR A 1 83 ? 6.888 -0.922 -3.911 1.00 98.88 83 THR A N 1
ATOM 613 C CA . THR A 1 83 ? 7.425 0.014 -2.914 1.00 98.88 83 THR A CA 1
ATOM 614 C C . THR A 1 83 ? 7.605 1.409 -3.516 1.00 98.88 83 THR A C 1
ATOM 616 O O . THR A 1 83 ? 8.303 1.566 -4.514 1.00 98.88 83 THR A O 1
ATOM 619 N N . GLY A 1 84 ? 6.972 2.425 -2.921 1.00 98.81 84 GLY A N 1
ATOM 620 C CA . GLY A 1 84 ? 7.094 3.830 -3.337 1.00 98.81 84 GLY A CA 1
ATOM 621 C C . GLY A 1 84 ? 8.472 4.390 -3.006 1.00 98.81 84 GLY A C 1
ATOM 622 O O . GLY A 1 84 ? 9.221 4.768 -3.899 1.00 98.81 84 GLY A O 1
ATOM 623 N N . GLY A 1 85 ? 8.858 4.286 -1.733 1.00 98.81 85 GLY A N 1
ATOM 624 C CA . GLY A 1 85 ? 10.179 4.681 -1.255 1.00 98.81 85 GLY A CA 1
ATOM 625 C C . GLY A 1 85 ? 10.149 6.028 -0.536 1.00 98.81 85 GLY A C 1
ATOM 626 O O . GLY A 1 85 ? 9.419 6.197 0.437 1.00 98.81 85 GLY A O 1
ATOM 627 N N . GLU A 1 86 ? 11.027 6.959 -0.906 1.00 98.75 86 GLU A N 1
ATOM 628 C CA . GLU A 1 86 ? 11.047 8.307 -0.333 1.00 98.75 86 GLU A CA 1
ATOM 629 C C . GLU A 1 86 ? 10.246 9.287 -1.194 1.00 98.75 86 GLU A C 1
ATOM 631 O O . GLU A 1 86 ? 10.760 9.739 -2.211 1.00 98.75 86 GLU A O 1
ATOM 636 N N . GLY A 1 87 ? 9.099 9.782 -0.731 1.00 98.75 87 GLY A N 1
ATOM 637 C CA . GLY A 1 87 ? 8.399 10.867 -1.412 1.00 98.75 87 GLY A CA 1
ATOM 638 C C . GLY A 1 87 ? 6.900 10.880 -1.184 1.00 98.75 87 GLY A C 1
ATOM 639 O O . GLY A 1 87 ? 6.419 10.707 -0.083 1.00 98.75 87 GLY A O 1
ATOM 640 N N . SER A 1 88 ? 6.124 11.329 -2.157 1.00 98.88 88 SER A N 1
ATOM 641 C CA . SER A 1 88 ? 4.661 11.288 -2.074 1.00 98.88 88 SER A CA 1
ATOM 642 C C . SER A 1 88 ? 4.143 10.562 -3.292 1.00 98.88 88 SER A C 1
ATOM 644 O O . SER A 1 88 ? 3.914 11.173 -4.348 1.00 98.88 88 SER A O 1
ATOM 646 N N . ASP A 1 89 ? 3.961 9.268 -3.101 1.00 98.94 89 ASP A N 1
ATOM 647 C CA . ASP A 1 89 ? 3.840 8.279 -4.150 1.00 98.94 89 ASP A CA 1
ATOM 648 C C . ASP A 1 89 ? 2.388 7.898 -4.406 1.00 98.94 89 ASP A C 1
ATOM 650 O O . ASP A 1 89 ? 1.456 8.191 -3.642 1.00 98.94 89 ASP A O 1
ATOM 654 N N . ARG A 1 90 ? 2.167 7.291 -5.571 1.00 98.94 90 ARG A N 1
ATOM 655 C CA . ARG A 1 90 ? 0.893 6.667 -5.926 1.00 98.94 90 ARG A CA 1
ATOM 656 C C . ARG A 1 90 ? 1.138 5.249 -6.386 1.00 98.94 90 ARG A C 1
ATOM 658 O O . ARG A 1 90 ? 1.737 5.059 -7.441 1.00 98.94 90 ARG A O 1
ATOM 665 N N . LEU A 1 91 ? 0.625 4.294 -5.630 1.00 98.94 91 LEU A N 1
ATOM 666 C CA . LEU A 1 91 ? 0.738 2.874 -5.927 1.00 98.94 91 LEU A CA 1
ATOM 667 C C . LEU A 1 91 ? -0.645 2.335 -6.293 1.00 98.94 91 LEU A C 1
ATOM 669 O O . LEU A 1 91 ? -1.634 2.646 -5.623 1.00 98.94 91 LEU A O 1
ATOM 673 N N . TYR A 1 92 ? -0.694 1.554 -7.365 1.00 98.94 92 TYR A N 1
ATOM 674 C CA . TYR A 1 92 ? -1.879 0.846 -7.835 1.00 98.94 92 TYR A CA 1
ATOM 675 C C . TYR A 1 92 ? -1.496 -0.624 -8.027 1.00 98.94 92 TYR A C 1
ATOM 677 O O . TYR A 1 92 ? -0.721 -0.899 -8.945 1.00 98.94 92 TYR A O 1
ATOM 685 N N . GLY A 1 93 ? -2.012 -1.524 -7.188 1.00 98.81 93 GLY A N 1
ATOM 686 C CA . GLY A 1 93 ? -1.824 -2.973 -7.348 1.00 98.81 93 GLY A CA 1
ATOM 687 C C . GLY A 1 93 ? -2.511 -3.469 -8.621 1.00 98.81 93 GLY A C 1
ATOM 688 O O . GLY A 1 93 ? -1.854 -3.844 -9.583 1.00 98.81 93 GLY A O 1
ATOM 689 N N . ASN A 1 94 ? -3.795 -3.125 -8.742 1.00 98.81 94 ASN A N 1
ATOM 690 C CA . ASN A 1 94 ? -4.716 -3.476 -9.828 1.00 98.81 94 ASN A CA 1
ATOM 691 C C . ASN A 1 94 ? -5.350 -4.859 -9.652 1.00 98.81 94 ASN A C 1
ATOM 693 O O . ASN A 1 94 ? -6.323 -4.925 -8.915 1.00 98.81 94 ASN A O 1
ATOM 697 N N . GLU A 1 95 ? -4.959 -5.898 -10.383 1.00 98.69 95 GLU A N 1
ATOM 698 C CA . GLU A 1 95 ? -5.609 -7.212 -10.321 1.00 98.69 95 GLU A CA 1
ATOM 699 C C . GLU A 1 95 ? -4.666 -8.233 -9.688 1.00 98.69 95 GLU A C 1
ATOM 701 O O . GLU A 1 95 ? -3.630 -8.541 -10.258 1.00 98.69 95 GLU A O 1
ATOM 706 N N . GLY A 1 96 ? -5.102 -8.865 -8.604 1.00 98.69 96 GLY A N 1
ATOM 707 C CA . GLY A 1 96 ? -4.366 -9.891 -7.882 1.00 98.69 96 GLY A CA 1
ATOM 708 C C . GLY A 1 96 ? -4.179 -9.529 -6.415 1.00 98.69 96 GLY A C 1
ATOM 709 O O . GLY A 1 96 ? -4.841 -8.645 -5.897 1.00 98.69 96 GLY A O 1
ATOM 710 N N . ASN A 1 97 ? -3.381 -10.322 -5.705 1.00 98.88 97 ASN A N 1
ATOM 711 C CA . ASN A 1 97 ? -3.228 -10.171 -4.258 1.00 98.88 97 ASN A CA 1
ATOM 712 C C . ASN A 1 97 ? -1.907 -9.460 -3.974 1.00 98.88 97 ASN A C 1
ATOM 714 O O . ASN A 1 97 ? -0.883 -10.128 -3.813 1.00 98.88 97 ASN A O 1
ATOM 718 N N . ASP A 1 98 ? -1.929 -8.139 -3.910 1.00 98.94 98 ASP A N 1
ATOM 719 C CA . ASP A 1 98 ? -0.718 -7.332 -3.991 1.00 98.94 98 ASP A CA 1
ATOM 720 C C . ASP A 1 98 ? -0.188 -6.906 -2.616 1.00 98.94 98 ASP A C 1
ATOM 722 O O . ASP A 1 98 ? -0.919 -6.782 -1.631 1.00 98.94 98 ASP A O 1
ATOM 726 N N . GLU A 1 99 ? 1.116 -6.637 -2.533 1.00 98.94 99 GLU A N 1
ATOM 727 C CA . GLU A 1 99 ? 1.747 -5.990 -1.380 1.00 98.94 99 GLU A CA 1
ATOM 728 C C . GLU A 1 99 ? 2.213 -4.581 -1.757 1.00 98.94 99 GLU A C 1
ATOM 730 O O . GLU A 1 99 ? 3.126 -4.394 -2.563 1.00 98.94 99 GLU A O 1
ATOM 735 N N . LEU A 1 100 ? 1.586 -3.569 -1.153 1.00 98.94 100 LEU A N 1
ATOM 736 C CA . LEU A 1 100 ? 1.856 -2.158 -1.412 1.00 98.94 100 LEU A CA 1
ATOM 737 C C . LEU A 1 100 ? 2.470 -1.491 -0.180 1.00 98.94 100 LEU A C 1
ATOM 739 O O . LEU A 1 100 ? 1.846 -1.393 0.881 1.00 98.94 100 LEU A O 1
ATOM 743 N N . LEU A 1 101 ? 3.673 -0.951 -0.355 1.00 98.94 101 LEU A N 1
ATOM 744 C CA . LEU A 1 101 ? 4.428 -0.218 0.655 1.00 98.94 101 LEU A CA 1
ATOM 745 C C . LEU A 1 101 ? 4.640 1.230 0.189 1.00 98.94 101 LEU A C 1
ATOM 747 O O . LEU A 1 101 ? 5.374 1.468 -0.765 1.00 98.94 101 LEU A O 1
ATOM 751 N N . GLY A 1 102 ? 4.022 2.210 0.853 1.00 98.81 102 GLY A N 1
ATOM 752 C CA . GLY A 1 102 ? 4.201 3.633 0.523 1.00 98.81 102 GLY A CA 1
ATOM 753 C C . GLY A 1 102 ? 5.633 4.090 0.786 1.00 98.81 102 GLY A C 1
ATOM 754 O O . GLY A 1 102 ? 6.343 4.498 -0.127 1.00 98.81 102 GLY A O 1
ATOM 755 N N . GLY A 1 103 ? 6.112 3.859 2.008 1.00 98.75 103 GLY A N 1
ATOM 756 C CA . GLY A 1 103 ? 7.482 4.167 2.399 1.00 98.75 103 GLY A CA 1
ATOM 757 C C . GLY A 1 103 ? 7.512 5.378 3.314 1.00 98.75 103 GLY A C 1
ATOM 758 O O . GLY A 1 103 ? 7.047 5.290 4.446 1.00 98.75 103 GLY A O 1
ATOM 759 N N . THR A 1 104 ? 8.132 6.478 2.904 1.00 98.69 104 THR A N 1
ATOM 760 C CA . THR A 1 104 ? 8.107 7.729 3.671 1.00 98.69 104 THR A CA 1
ATOM 761 C C . THR A 1 104 ? 7.468 8.842 2.864 1.00 98.69 104 THR A C 1
ATOM 763 O O . THR A 1 104 ? 7.880 9.076 1.738 1.00 98.69 104 THR A O 1
ATOM 766 N N . GLY A 1 105 ? 6.634 9.640 3.522 1.00 98.69 105 GLY A N 1
ATOM 767 C CA . GLY A 1 105 ? 5.976 10.830 3.011 1.00 98.69 105 GLY A CA 1
ATOM 768 C C . GLY A 1 105 ? 4.463 10.638 2.976 1.00 98.69 105 GLY A C 1
ATOM 769 O O . GLY A 1 105 ? 3.934 10.051 3.898 1.00 98.69 105 GLY A O 1
ATOM 770 N N . ASN A 1 106 ? 3.734 11.288 2.066 1.00 98.81 106 ASN A N 1
ATOM 771 C CA . ASN A 1 106 ? 2.263 11.222 2.096 1.00 98.81 106 ASN A CA 1
ATOM 772 C C . ASN A 1 106 ? 1.759 10.542 0.831 1.00 98.81 106 ASN A C 1
ATOM 774 O O . ASN A 1 106 ? 1.567 11.199 -0.203 1.00 98.81 106 ASN A O 1
ATOM 778 N N . ASP A 1 107 ? 1.487 9.259 0.961 1.00 98.94 107 ASP A N 1
ATOM 779 C CA . ASP A 1 107 ? 1.266 8.350 -0.141 1.00 98.94 107 ASP A CA 1
ATOM 780 C C . ASP A 1 107 ? -0.221 8.088 -0.372 1.00 98.94 107 ASP A C 1
ATOM 782 O O . ASP A 1 107 ? -1.117 8.421 0.423 1.00 98.94 107 ASP A O 1
ATOM 786 N N . ILE A 1 108 ? -0.509 7.542 -1.549 1.00 98.94 108 ILE A N 1
ATOM 787 C CA . ILE A 1 108 ? -1.836 7.062 -1.911 1.00 98.94 108 ILE A CA 1
ATOM 788 C C . ILE A 1 108 ? -1.695 5.656 -2.479 1.00 98.94 108 ILE A C 1
ATOM 790 O O . ILE A 1 108 ? -1.112 5.483 -3.547 1.00 98.94 108 ILE A O 1
ATOM 794 N N . LEU A 1 109 ? -2.270 4.678 -1.787 1.00 98.94 109 LEU A N 1
ATOM 795 C CA . LEU A 1 109 ? -2.228 3.270 -2.169 1.00 98.94 109 LEU A CA 1
ATOM 796 C C . LEU A 1 109 ? -3.638 2.813 -2.542 1.00 98.94 109 LEU A C 1
ATOM 798 O O . LEU A 1 109 ? -4.580 3.009 -1.768 1.00 98.94 109 LEU A O 1
ATOM 802 N N . TYR A 1 110 ? -3.765 2.212 -3.720 1.00 98.94 110 TYR A N 1
ATOM 803 C CA . TYR A 1 110 ? -4.954 1.500 -4.170 1.00 98.94 110 TYR A CA 1
ATOM 804 C C . TYR A 1 110 ? -4.575 0.034 -4.364 1.00 98.94 110 TYR A C 1
ATOM 806 O O . TYR A 1 110 ? -3.758 -0.231 -5.241 1.00 98.94 110 TYR A O 1
ATOM 814 N N . GLY A 1 111 ? -5.151 -0.870 -3.569 1.00 98.81 111 GLY A N 1
ATOM 815 C CA . GLY A 1 111 ? -4.972 -2.317 -3.714 1.00 98.81 111 GLY A CA 1
ATOM 816 C C . GLY A 1 111 ? -5.531 -2.765 -5.058 1.00 98.81 111 GLY A C 1
ATOM 817 O O . GLY A 1 111 ? -4.803 -2.836 -6.041 1.00 98.81 111 GLY A O 1
ATOM 818 N N . GLY A 1 112 ? -6.857 -2.792 -5.171 1.00 98.81 112 GLY A N 1
ATOM 819 C CA . GLY A 1 112 ? -7.517 -3.094 -6.434 1.00 98.81 112 GLY A CA 1
ATOM 820 C C . GLY A 1 112 ? -8.489 -4.247 -6.274 1.00 98.81 112 GLY A C 1
ATOM 821 O O . GLY A 1 112 ? -9.453 -4.123 -5.525 1.00 98.81 112 GLY A O 1
ATOM 822 N N . ALA A 1 113 ? -8.338 -5.287 -7.075 1.00 98.69 113 ALA A N 1
ATOM 823 C CA . ALA A 1 113 ? -9.129 -6.496 -6.996 1.00 98.69 113 ALA A CA 1
ATOM 824 C C . ALA A 1 113 ? -8.248 -7.633 -6.490 1.00 98.69 113 ALA A C 1
ATOM 826 O O . ALA A 1 113 ? -7.304 -7.983 -7.172 1.00 98.69 113 ALA A O 1
ATOM 827 N N . GLY A 1 114 ? -8.640 -8.285 -5.403 1.00 98.69 114 GLY A N 1
ATOM 828 C CA . GLY A 1 114 ? -7.869 -9.346 -4.763 1.00 98.69 114 GLY A CA 1
ATOM 829 C C . GLY A 1 114 ? -7.634 -9.022 -3.295 1.00 98.69 114 GLY A C 1
ATOM 830 O O . GLY A 1 114 ? -8.104 -8.012 -2.796 1.00 98.69 114 GLY A O 1
ATOM 831 N N . ASP A 1 115 ? -7.017 -9.948 -2.570 1.00 98.81 115 ASP A N 1
ATOM 832 C CA . ASP A 1 115 ? -6.760 -9.773 -1.141 1.00 98.81 115 ASP A CA 1
ATOM 833 C C . ASP A 1 115 ? -5.415 -9.049 -0.959 1.00 98.81 115 ASP A C 1
ATOM 835 O O . ASP A 1 115 ? -4.361 -9.696 -1.013 1.00 98.81 115 ASP A O 1
ATOM 839 N N . ASP A 1 116 ? -5.449 -7.734 -0.737 1.00 98.88 116 ASP A N 1
ATOM 840 C CA . ASP A 1 116 ? -4.253 -6.888 -0.758 1.00 98.88 116 ASP A CA 1
ATOM 841 C C . ASP A 1 116 ? -3.681 -6.598 0.641 1.00 98.88 116 ASP A C 1
ATOM 843 O O . ASP A 1 116 ? -4.391 -6.519 1.647 1.00 98.88 116 ASP A O 1
ATOM 847 N N . LEU A 1 117 ? -2.369 -6.366 0.727 1.00 98.88 117 LEU A N 1
ATOM 848 C CA . LEU A 1 117 ? -1.681 -5.856 1.916 1.00 98.88 117 LEU A CA 1
ATOM 849 C C . LEU A 1 117 ? -1.214 -4.417 1.675 1.00 98.88 117 LEU A C 1
ATOM 851 O O . LEU A 1 117 ? -0.316 -4.171 0.875 1.00 98.88 117 LEU A O 1
ATOM 855 N N . LEU A 1 118 ? -1.767 -3.462 2.422 1.00 98.88 118 LEU A N 1
ATOM 856 C CA . LEU A 1 118 ? -1.446 -2.041 2.293 1.00 98.88 118 LEU A CA 1
ATOM 857 C C . LEU A 1 118 ? -0.737 -1.523 3.546 1.00 98.88 118 LEU A C 1
ATOM 859 O O . LEU A 1 118 ? -1.288 -1.539 4.650 1.00 98.88 118 LEU A O 1
ATOM 863 N N . ASN A 1 119 ? 0.466 -0.985 3.366 1.00 98.75 119 ASN A N 1
ATOM 864 C CA . ASN A 1 119 ? 1.230 -0.294 4.398 1.00 98.75 119 ASN A CA 1
ATOM 865 C C . ASN A 1 119 ? 1.634 1.093 3.890 1.00 98.75 119 ASN A C 1
ATOM 867 O O . ASN A 1 119 ? 2.501 1.206 3.027 1.00 98.75 119 ASN A O 1
ATOM 871 N N . GLY A 1 120 ? 1.022 2.151 4.429 1.00 98.62 120 GLY A N 1
ATOM 872 C CA . GLY A 1 120 ? 1.381 3.529 4.074 1.00 98.62 120 GLY A CA 1
ATOM 873 C C . GLY A 1 120 ? 2.829 3.866 4.434 1.00 98.62 120 GLY A C 1
ATOM 874 O O . GLY A 1 120 ? 3.537 4.508 3.668 1.00 98.62 120 GLY A O 1
ATOM 875 N N . GLY A 1 121 ? 3.327 3.299 5.533 1.00 98.56 121 GLY A N 1
ATOM 876 C CA . GLY A 1 121 ? 4.624 3.660 6.077 1.00 98.56 121 GLY A CA 1
ATOM 877 C C . GLY A 1 121 ? 4.552 4.998 6.809 1.00 98.56 121 GLY A C 1
ATOM 878 O O . GLY A 1 121 ? 3.578 5.296 7.487 1.00 98.56 121 GLY A O 1
ATOM 879 N N . ALA A 1 122 ? 5.636 5.765 6.780 1.00 98.25 122 ALA A N 1
ATOM 880 C CA . ALA A 1 122 ? 5.757 6.978 7.567 1.00 98.25 122 ALA A CA 1
ATOM 881 C C . ALA A 1 122 ? 5.128 8.195 6.872 1.00 98.25 122 ALA A C 1
ATOM 883 O O . ALA A 1 122 ? 5.755 8.786 6.003 1.00 98.25 122 ALA A O 1
ATOM 884 N N . GLY A 1 123 ? 4.012 8.698 7.388 1.00 98.38 123 GLY A N 1
ATOM 885 C CA . GLY A 1 123 ? 3.466 10.016 7.099 1.00 98.38 123 GLY A CA 1
ATOM 886 C C . GLY A 1 123 ? 1.959 10.095 7.303 1.00 98.38 123 GLY A C 1
ATOM 887 O O . GLY A 1 123 ? 1.454 9.889 8.403 1.00 98.38 123 GLY A O 1
ATOM 888 N N . THR A 1 124 ? 1.224 10.610 6.327 1.00 98.50 124 THR A N 1
ATOM 889 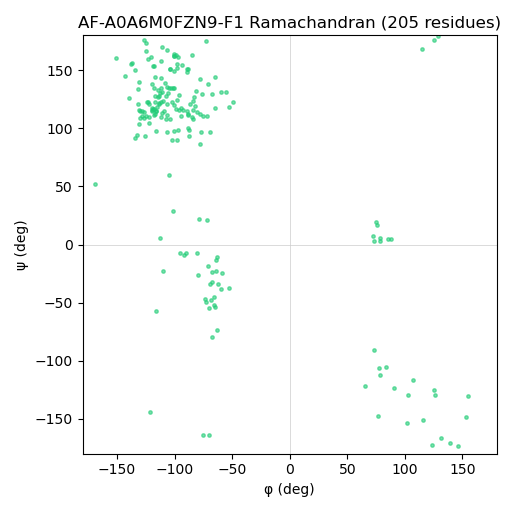C CA . THR A 1 124 ? -0.241 10.722 6.407 1.00 98.50 124 THR A CA 1
ATOM 890 C C . THR A 1 124 ? -0.818 10.236 5.098 1.00 98.50 124 THR A C 1
ATOM 892 O O . THR A 1 124 ? -1.032 11.021 4.160 1.00 98.50 124 THR A O 1
ATOM 895 N N . ASP A 1 125 ? -1.114 8.945 5.077 1.00 98.88 125 ASP A N 1
ATOM 896 C CA . ASP A 1 125 ? -1.389 8.234 3.843 1.00 98.88 125 ASP A CA 1
ATOM 897 C C . ASP A 1 125 ? -2.887 8.083 3.597 1.00 98.88 125 ASP A C 1
ATOM 899 O O . ASP A 1 125 ? -3.748 8.312 4.462 1.00 98.88 125 ASP A O 1
ATOM 903 N N . ARG A 1 126 ? -3.229 7.763 2.350 1.00 98.94 126 ARG A N 1
ATOM 904 C CA . ARG A 1 126 ? -4.591 7.388 1.964 1.00 98.94 126 ARG A CA 1
ATOM 905 C C . ARG A 1 126 ? -4.572 5.988 1.391 1.00 98.94 126 ARG A C 1
ATOM 907 O O . ARG A 1 126 ? -4.003 5.781 0.326 1.00 98.94 126 ARG A O 1
ATOM 914 N N . LEU A 1 127 ? -5.243 5.078 2.078 1.00 98.88 127 LEU A N 1
ATOM 915 C CA . LEU A 1 127 ? -5.258 3.665 1.733 1.00 98.88 127 LEU A CA 1
ATOM 916 C C . LEU A 1 127 ? -6.662 3.276 1.269 1.00 98.88 127 LEU A C 1
ATOM 918 O O . LEU A 1 127 ? -7.653 3.607 1.931 1.00 98.88 127 LEU A O 1
ATOM 922 N N . TYR A 1 128 ? -6.732 2.605 0.126 1.00 98.88 128 TYR A N 1
ATOM 923 C CA .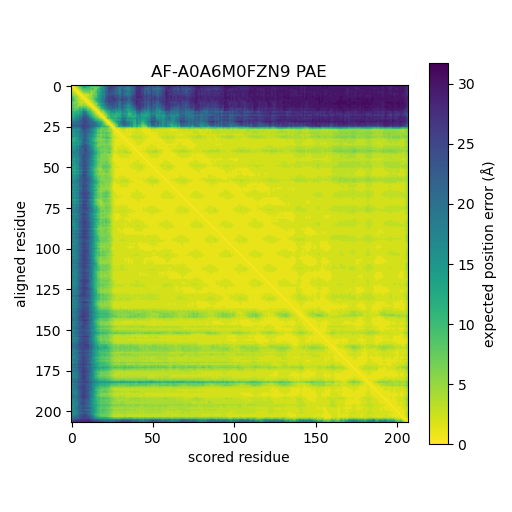 TYR A 1 128 ? -7.951 2.093 -0.487 1.00 98.88 128 TYR A CA 1
ATOM 924 C C . TYR A 1 128 ? -7.697 0.631 -0.850 1.00 98.88 128 TYR A C 1
ATOM 926 O O . TYR A 1 128 ? -7.003 0.379 -1.828 1.00 98.88 128 TYR A O 1
ATOM 934 N N . GLY A 1 129 ? -8.228 -0.312 -0.075 1.00 98.44 129 GLY A N 1
ATOM 935 C CA . GLY A 1 129 ? -8.127 -1.736 -0.422 1.00 98.44 129 GLY A CA 1
ATOM 936 C C . GLY A 1 129 ? -8.916 -2.049 -1.699 1.00 98.44 129 GLY A C 1
ATOM 937 O O . GLY A 1 129 ? -8.361 -2.492 -2.694 1.00 98.44 129 GLY A O 1
ATOM 938 N N . ASN A 1 130 ? -10.142 -1.517 -1.759 1.00 98.56 130 ASN A N 1
ATOM 939 C CA . ASN A 1 130 ? -11.131 -1.703 -2.820 1.00 98.56 130 ASN A CA 1
ATOM 940 C C . ASN A 1 130 ? -11.848 -3.053 -2.722 1.00 98.56 130 ASN A C 1
ATOM 942 O O . ASN A 1 130 ? -12.790 -3.128 -1.945 1.00 98.56 130 ASN A O 1
ATOM 946 N N . ALA A 1 131 ? -11.559 -4.030 -3.577 1.00 98.31 131 ALA A N 1
ATOM 947 C CA . ALA A 1 131 ? -12.344 -5.255 -3.665 1.00 98.31 131 ALA A CA 1
ATOM 948 C C . ALA A 1 131 ? -11.512 -6.464 -3.251 1.00 98.31 131 ALA A C 1
ATOM 950 O O . ALA A 1 131 ? -10.623 -6.852 -3.987 1.00 98.31 131 ALA A O 1
ATOM 951 N N . GLY A 1 132 ? -11.921 -7.150 -2.191 1.00 98.44 132 GLY A N 1
ATOM 952 C CA . GLY A 1 132 ? -11.230 -8.328 -1.672 1.00 98.44 132 GLY A CA 1
ATOM 953 C C . GLY A 1 132 ? -11.220 -8.290 -0.155 1.00 98.44 132 GLY A C 1
ATOM 954 O O . GLY A 1 132 ? -11.963 -7.507 0.426 1.00 98.44 132 GLY A O 1
ATOM 955 N N . ASN A 1 133 ? -10.465 -9.186 0.479 1.00 98.62 133 ASN A N 1
ATOM 956 C CA . ASN A 1 133 ? -10.241 -9.168 1.923 1.00 98.62 133 ASN A CA 1
ATOM 957 C C . ASN A 1 133 ? -8.903 -8.481 2.200 1.00 98.62 133 ASN A C 1
ATOM 959 O O . ASN A 1 133 ? -7.854 -9.131 2.255 1.00 98.62 133 ASN A O 1
ATOM 963 N N . ASP A 1 134 ? -8.943 -7.169 2.385 1.00 98.81 134 ASP A N 1
ATOM 964 C CA . ASP A 1 134 ? -7.736 -6.359 2.430 1.00 98.81 134 ASP A CA 1
ATOM 965 C C . ASP A 1 134 ? -7.168 -6.263 3.844 1.00 98.81 134 ASP A C 1
ATOM 967 O O . ASP A 1 134 ? -7.865 -6.329 4.859 1.00 98.81 134 ASP A O 1
ATOM 971 N N . THR A 1 135 ? -5.857 -6.090 3.938 1.00 98.81 135 THR A N 1
ATOM 972 C CA . THR A 1 135 ? -5.138 -5.945 5.200 1.00 98.81 135 THR A CA 1
ATOM 973 C C . THR A 1 135 ? -4.423 -4.605 5.243 1.00 98.81 135 THR A C 1
ATOM 975 O O . THR A 1 135 ? -3.483 -4.365 4.491 1.00 98.81 135 THR A O 1
ATOM 978 N N . PHE A 1 136 ? -4.799 -3.746 6.189 1.00 98.75 136 PHE A N 1
ATOM 979 C CA . PHE A 1 136 ? -4.154 -2.448 6.396 1.00 98.75 136 PHE A CA 1
ATOM 980 C C . PHE A 1 136 ? -3.205 -2.508 7.593 1.00 98.75 136 PHE A C 1
ATOM 982 O O . PHE A 1 136 ? -3.617 -2.835 8.710 1.00 98.75 136 PHE A O 1
ATOM 989 N N . VAL A 1 137 ? -1.930 -2.191 7.380 1.00 98.56 137 VAL A N 1
ATOM 990 C CA . VAL A 1 137 ? -0.902 -2.239 8.427 1.00 98.56 137 VAL A CA 1
ATOM 991 C C . VAL A 1 137 ? -0.923 -0.961 9.258 1.00 98.56 137 VAL A C 1
ATOM 993 O O . VAL A 1 137 ? -0.807 0.136 8.726 1.00 98.56 137 VAL A O 1
ATOM 996 N N . LEU A 1 138 ? -1.027 -1.110 10.579 1.00 97.56 138 LEU A N 1
ATOM 997 C CA . LEU A 1 138 ? -0.986 -0.021 11.549 1.00 97.56 138 LEU A CA 1
ATOM 998 C C . LEU A 1 138 ? 0.228 -0.178 12.467 1.00 97.56 138 LEU A C 1
ATOM 1000 O O . LEU A 1 138 ? 0.354 -1.174 13.185 1.00 97.56 138 LEU A O 1
ATOM 1004 N N . ALA A 1 139 ? 1.085 0.840 12.509 1.00 95.81 139 ALA A N 1
ATOM 1005 C CA . ALA A 1 139 ? 2.266 0.875 13.366 1.00 95.81 139 ALA A CA 1
ATOM 1006 C C . ALA A 1 139 ? 2.399 2.228 14.080 1.00 95.81 139 ALA A C 1
ATOM 1008 O O . ALA A 1 139 ? 1.985 3.268 13.576 1.00 95.81 139 ALA A O 1
ATOM 1009 N N . SER A 1 140 ? 2.992 2.222 15.276 1.00 95.38 140 SER A N 1
ATOM 1010 C CA . SER A 1 140 ? 3.227 3.450 16.047 1.00 95.38 140 SER A CA 1
ATOM 1011 C C . SER A 1 140 ? 4.430 4.218 15.506 1.00 95.38 140 SER A C 1
ATOM 1013 O O . SER A 1 140 ? 5.442 3.629 15.124 1.00 95.38 140 SER A O 1
ATOM 1015 N N . GLY A 1 141 ? 4.341 5.547 15.511 1.00 94.38 141 GLY A N 1
ATOM 1016 C CA . GLY A 1 141 ? 5.389 6.438 15.022 1.00 94.38 141 GLY A CA 1
ATOM 1017 C C . GLY A 1 141 ? 5.443 6.562 13.501 1.00 94.38 141 GLY A C 1
ATOM 1018 O O . GLY A 1 141 ? 6.353 7.218 12.997 1.00 94.38 141 GLY A O 1
ATOM 1019 N N . MET A 1 142 ? 4.488 5.957 12.793 1.00 94.88 142 MET A N 1
ATOM 1020 C CA . MET A 1 142 ? 4.345 6.045 11.340 1.00 94.88 142 MET A CA 1
ATOM 1021 C C . MET A 1 142 ? 3.411 7.184 10.916 1.00 94.88 142 MET A C 1
ATOM 1023 O O . MET A 1 142 ? 3.406 7.568 9.763 1.00 94.88 142 MET A O 1
ATOM 1027 N N . GLY A 1 143 ? 2.706 7.826 11.848 1.00 95.19 143 GLY A N 1
ATOM 1028 C CA . GLY A 1 143 ? 1.785 8.917 11.539 1.00 95.19 143 GLY A CA 1
ATOM 1029 C C . GLY A 1 143 ? 0.331 8.459 11.549 1.00 95.19 143 GLY A C 1
ATOM 1030 O O . GLY A 1 143 ? -0.024 7.580 12.329 1.00 95.19 143 GLY A O 1
ATOM 1031 N N . THR A 1 144 ? -0.542 9.141 10.804 1.00 97.88 144 THR A N 1
ATOM 1032 C CA . THR A 1 144 ? -1.994 8.908 10.890 1.00 97.88 144 THR A CA 1
ATOM 1033 C C . THR A 1 144 ? -2.600 8.705 9.515 1.00 97.88 144 THR A C 1
ATOM 1035 O O . THR A 1 144 ? -2.839 9.678 8.795 1.00 97.88 144 THR A O 1
ATOM 1038 N N . ASP A 1 145 ? -2.993 7.472 9.226 1.00 98.44 145 ASP A N 1
ATOM 1039 C CA . ASP A 1 145 ? -3.526 7.125 7.913 1.00 98.44 145 ASP A CA 1
ATOM 1040 C C . ASP A 1 145 ? -5.034 7.315 7.825 1.00 98.44 145 ASP A C 1
ATOM 1042 O O . ASP A 1 145 ? -5.780 7.226 8.807 1.00 98.44 145 ASP A O 1
ATOM 1046 N N . ALA A 1 146 ? -5.510 7.601 6.618 1.00 98.75 146 ALA A N 1
ATOM 1047 C CA . ALA A 1 146 ? -6.924 7.593 6.289 1.00 98.75 146 ALA A CA 1
ATOM 1048 C C . ALA A 1 146 ? -7.236 6.370 5.427 1.00 98.75 146 ALA A C 1
ATOM 1050 O O . ALA A 1 146 ? -6.860 6.324 4.257 1.00 98.75 146 ALA A O 1
ATOM 1051 N N . ILE A 1 147 ? -7.983 5.429 5.997 1.00 98.81 147 ILE A N 1
ATOM 1052 C CA . ILE A 1 147 ? -8.427 4.215 5.315 1.00 98.81 147 ILE A CA 1
ATOM 1053 C C . ILE A 1 147 ? -9.835 4.456 4.777 1.00 98.81 147 ILE A C 1
ATOM 1055 O O . ILE A 1 147 ? -10.720 4.916 5.508 1.00 98.81 147 ILE A O 1
ATOM 1059 N N . TYR A 1 148 ? -10.039 4.182 3.496 1.00 98.69 148 TYR A N 1
ATOM 1060 C CA . TYR A 1 148 ? -11.310 4.352 2.803 1.00 98.69 148 TYR A CA 1
ATOM 1061 C C . TYR A 1 148 ? -11.822 3.005 2.314 1.00 98.69 148 TYR A C 1
ATOM 1063 O O . TYR A 1 148 ? -11.044 2.175 1.863 1.00 98.69 148 TYR A O 1
ATOM 1071 N N . GLY A 1 149 ? -13.143 2.830 2.357 1.00 97.19 149 GLY A N 1
ATOM 1072 C CA . GLY A 1 149 ? -13.786 1.634 1.818 1.00 97.19 149 GLY A CA 1
ATOM 1073 C C . GLY A 1 149 ? -13.705 0.397 2.708 1.00 97.19 149 GLY A C 1
ATOM 1074 O O . GLY A 1 149 ? -14.244 -0.604 2.288 1.00 97.19 149 GLY A O 1
ATOM 1075 N N . PHE A 1 150 ? -13.122 0.487 3.912 1.00 98.38 150 PHE A N 1
ATOM 1076 C CA . PHE A 1 150 ? -13.002 -0.640 4.847 1.00 98.38 150 PHE A CA 1
ATOM 1077 C C . PHE A 1 150 ? -14.335 -1.385 5.049 1.00 98.38 150 PHE A C 1
ATOM 1079 O O . PHE A 1 150 ? -15.324 -0.779 5.481 1.00 98.38 150 PHE A O 1
ATOM 1086 N N . GLU A 1 151 ? -14.353 -2.684 4.779 1.00 97.62 151 GLU A N 1
ATOM 1087 C CA . GLU A 1 151 ? -15.508 -3.569 4.907 1.00 97.62 151 GLU A CA 1
ATOM 1088 C C . GLU A 1 151 ? -15.388 -4.448 6.168 1.00 97.62 151 GLU A C 1
ATOM 1090 O O . GLU A 1 151 ? -14.593 -5.380 6.234 1.00 97.62 151 GLU A O 1
ATOM 1095 N N . ASP A 1 152 ? -16.205 -4.166 7.192 1.00 94.19 152 ASP A N 1
ATOM 1096 C CA . ASP A 1 152 ? -16.260 -4.945 8.445 1.00 94.19 152 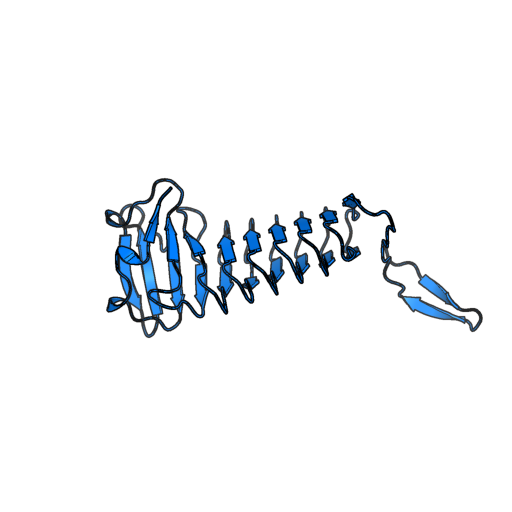ASP A CA 1
ATOM 1097 C C . ASP A 1 152 ? -16.534 -6.442 8.192 1.00 94.19 152 ASP A C 1
ATOM 1099 O O . ASP A 1 152 ? -17.460 -6.811 7.459 1.00 94.19 152 ASP A O 1
ATOM 1103 N N . GLY A 1 153 ? -15.728 -7.307 8.814 1.00 94.00 153 GLY A N 1
ATOM 1104 C CA . GLY A 1 153 ? -15.773 -8.760 8.641 1.00 94.00 153 GLY A CA 1
ATOM 1105 C C . GLY A 1 153 ? -15.237 -9.290 7.304 1.00 94.00 153 GLY A C 1
ATOM 1106 O O . GLY A 1 153 ? -15.319 -10.501 7.075 1.00 94.00 153 GLY A O 1
ATOM 1107 N N . VAL A 1 154 ? -14.715 -8.414 6.444 1.00 97.00 154 VAL A N 1
ATOM 1108 C CA . VAL A 1 154 ? -14.041 -8.737 5.177 1.00 97.00 154 VAL A CA 1
ATOM 1109 C C . VAL A 1 154 ? -12.582 -8.294 5.277 1.00 97.00 154 VAL A C 1
ATOM 1111 O O . VAL A 1 154 ? -11.682 -9.129 5.210 1.00 97.00 154 VAL A O 1
ATOM 1114 N N . ASP A 1 155 ? -12.363 -7.013 5.560 1.00 98.56 155 ASP A N 1
A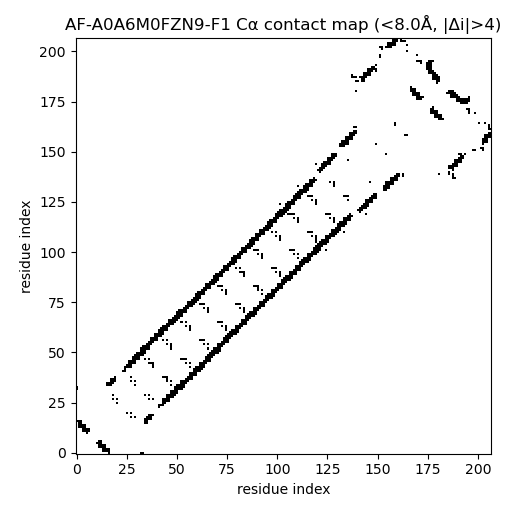TOM 1115 C CA . ASP A 1 155 ? -11.042 -6.420 5.724 1.00 98.56 155 ASP A CA 1
ATOM 1116 C C . ASP A 1 155 ? -10.504 -6.587 7.146 1.00 98.56 155 ASP A C 1
ATOM 1118 O O . ASP A 1 155 ? -11.234 -6.830 8.111 1.00 98.56 155 ASP A O 1
ATOM 1122 N N . SER A 1 156 ? -9.195 -6.403 7.296 1.00 98.38 156 SER A N 1
ATOM 1123 C CA . SER A 1 156 ? -8.511 -6.496 8.578 1.00 98.38 156 SER A CA 1
ATOM 1124 C C . SER A 1 156 ? -7.485 -5.387 8.799 1.00 98.38 156 SER A C 1
ATOM 1126 O O . SER A 1 156 ? -6.935 -4.780 7.880 1.00 98.38 156 SER A O 1
ATOM 1128 N N . LEU A 1 157 ? -7.213 -5.122 10.072 1.00 98.50 157 LEU A N 1
ATOM 1129 C CA . LEU A 1 157 ? -6.231 -4.162 10.552 1.00 98.50 157 LEU A CA 1
ATOM 1130 C C . LEU A 1 157 ? -5.089 -4.923 11.220 1.00 98.50 157 LEU A C 1
ATOM 1132 O O . LEU A 1 157 ? -5.234 -5.504 12.298 1.00 98.50 157 LEU A O 1
ATOM 1136 N N . LYS A 1 158 ? -3.924 -4.926 10.586 1.00 98.12 158 LYS A N 1
ATOM 1137 C CA . LYS A 1 158 ? -2.747 -5.626 11.095 1.00 98.12 158 LYS A CA 1
ATOM 1138 C C . LYS A 1 158 ? -1.942 -4.707 12.001 1.00 98.12 158 LYS A C 1
ATOM 1140 O O . LYS A 1 158 ? -1.377 -3.719 11.545 1.00 98.12 158 LYS A O 1
ATOM 1145 N N . LEU A 1 159 ? -1.862 -5.046 13.284 1.00 97.50 159 LEU A N 1
ATOM 1146 C CA . LEU A 1 159 ? -1.058 -4.321 14.264 1.00 97.50 159 LEU A CA 1
ATOM 1147 C C . LEU A 1 159 ? 0.401 -4.782 14.194 1.00 97.50 159 LEU A C 1
ATOM 1149 O O . LEU A 1 159 ? 0.706 -5.950 14.449 1.00 97.50 159 LEU A O 1
ATOM 1153 N N . ASP A 1 160 ? 1.298 -3.850 13.887 1.00 94.94 160 ASP A N 1
ATOM 1154 C CA . ASP A 1 160 ? 2.746 -4.061 13.867 1.00 94.94 160 ASP A CA 1
ATOM 1155 C C . ASP A 1 160 ? 3.443 -3.287 15.009 1.00 94.94 160 ASP A C 1
ATOM 1157 O O . ASP A 1 160 ? 2.833 -2.503 15.742 1.00 94.94 160 ASP A O 1
ATOM 1161 N N . GLY A 1 161 ? 4.731 -3.548 15.239 1.00 90.75 161 GLY A N 1
ATOM 1162 C CA . GLY A 1 161 ? 5.524 -2.877 16.272 1.00 90.75 161 GLY A CA 1
ATOM 1163 C C . GLY A 1 161 ? 5.220 -3.344 17.699 1.00 90.75 161 GLY A C 1
ATOM 1164 O O . GLY A 1 161 ? 5.547 -2.647 18.660 1.00 90.75 161 GLY A O 1
ATOM 1165 N N . GLY A 1 162 ? 4.604 -4.521 17.855 1.00 91.75 162 GLY A N 1
ATOM 1166 C CA . GLY A 1 162 ? 4.253 -5.098 19.158 1.00 91.75 162 GLY A CA 1
ATOM 1167 C C . GLY A 1 162 ? 3.035 -4.453 19.824 1.00 91.75 162 GLY A C 1
ATOM 1168 O O . GLY A 1 162 ? 2.838 -4.624 21.028 1.00 91.75 162 GLY A O 1
ATOM 1169 N N . ILE A 1 163 ? 2.234 -3.709 19.058 1.00 94.19 163 ILE A N 1
ATOM 1170 C CA . ILE A 1 163 ? 0.955 -3.165 19.510 1.00 94.19 163 ILE A CA 1
ATOM 1171 C C . ILE A 1 163 ? -0.051 -4.311 19.644 1.00 94.19 163 ILE A C 1
ATOM 1173 O O . ILE A 1 163 ? -0.133 -5.198 18.799 1.00 94.19 163 ILE A O 1
ATOM 1177 N N . SER A 1 164 ? -0.842 -4.278 20.710 1.00 95.06 164 SER A N 1
ATOM 1178 C CA . SER A 1 164 ? -1.954 -5.203 20.934 1.00 95.06 164 SER A CA 1
ATOM 1179 C C . SER A 1 164 ? -3.284 -4.457 20.990 1.00 95.06 164 SER A C 1
ATOM 1181 O O . SER A 1 164 ? -3.332 -3.295 21.397 1.00 95.06 164 SER A O 1
ATOM 1183 N N . PHE A 1 165 ? -4.383 -5.142 20.654 1.00 96.12 165 PHE A N 1
ATOM 1184 C CA . PHE A 1 165 ? -5.732 -4.563 20.679 1.00 96.12 165 PHE A CA 1
ATOM 1185 C C . PHE A 1 165 ? -6.079 -3.910 22.028 1.00 96.12 165 PHE A C 1
ATOM 1187 O O . PHE A 1 165 ? -6.664 -2.833 22.074 1.00 96.12 165 PHE A O 1
ATOM 1194 N N . GLY A 1 166 ? -5.641 -4.505 23.143 1.00 96.69 166 GLY A N 1
ATOM 1195 C CA . GLY A 1 166 ? -5.881 -3.969 24.488 1.00 96.69 166 GLY A CA 1
ATOM 1196 C C . GLY A 1 166 ? -5.226 -2.610 24.774 1.00 96.69 166 GLY A C 1
ATOM 1197 O O . GLY A 1 166 ? -5.569 -1.975 25.769 1.00 96.69 166 GLY A O 1
ATOM 1198 N N . GLN A 1 167 ? -4.296 -2.155 23.929 1.00 97.19 167 GLN A N 1
ATOM 1199 C CA . GLN A 1 167 ? -3.689 -0.825 24.023 1.00 97.19 167 GLN A CA 1
ATOM 1200 C C . GLN A 1 167 ? -4.455 0.230 23.221 1.00 97.19 167 GLN A C 1
ATOM 1202 O O . GLN A 1 167 ? -4.137 1.415 23.335 1.00 97.19 167 GLN A O 1
ATOM 1207 N N . LEU A 1 168 ? -5.456 -0.166 22.436 1.00 98.00 168 LEU A N 1
ATOM 1208 C CA . LEU A 1 168 ? -6.179 0.735 21.552 1.00 98.00 168 LEU A CA 1
ATOM 1209 C C . LEU A 1 168 ? -7.378 1.387 22.245 1.00 98.00 168 LEU A C 1
ATOM 1211 O O . LEU A 1 168 ? -8.035 0.808 23.111 1.00 98.00 168 LEU A O 1
ATOM 1215 N N . GLU A 1 169 ? -7.676 2.612 21.835 1.00 98.06 169 GLU A N 1
ATOM 1216 C CA . GLU A 1 169 ? -8.930 3.302 22.108 1.00 98.06 169 GLU A CA 1
ATOM 1217 C C . GLU A 1 169 ? -9.608 3.610 20.772 1.00 98.06 169 GLU A C 1
ATOM 1219 O O . GLU A 1 169 ? -9.080 4.356 19.945 1.00 98.06 169 GLU A O 1
ATOM 1224 N N . ILE A 1 170 ? -10.782 3.018 20.558 1.00 98.25 170 ILE A N 1
ATOM 1225 C CA . ILE A 1 170 ? -11.567 3.167 19.331 1.00 98.25 170 ILE A CA 1
ATOM 1226 C C . ILE A 1 170 ? -12.674 4.188 19.596 1.00 98.25 170 ILE A C 1
ATOM 1228 O O . ILE A 1 170 ? -13.495 4.007 20.496 1.00 98.25 170 ILE A O 1
ATOM 1232 N N . ILE A 1 171 ? -12.688 5.285 18.834 1.00 97.75 171 ILE A N 1
ATOM 1233 C CA . ILE A 1 171 ? -13.587 6.421 19.080 1.00 97.75 171 ILE A CA 1
ATOM 1234 C C . ILE A 1 171 ? -14.296 6.855 17.800 1.00 97.75 171 ILE A C 1
ATOM 1236 O O . ILE A 1 171 ? -13.661 7.107 16.775 1.00 97.75 171 ILE A O 1
ATOM 1240 N N . GLN A 1 172 ? -15.608 7.081 17.892 1.00 98.50 172 GLN A N 1
ATOM 1241 C CA . GLN A 1 172 ? -16.365 7.754 16.839 1.00 98.50 172 GLN A CA 1
ATOM 1242 C C . GLN A 1 172 ? -15.961 9.233 16.710 1.00 98.50 172 GLN A C 1
ATOM 1244 O O . GLN A 1 172 ? -16.003 10.005 17.669 1.00 98.50 172 GLN A O 1
ATOM 1249 N N . SER A 1 173 ? -15.659 9.672 15.492 1.00 97.19 173 SER A N 1
ATOM 1250 C CA . SER A 1 173 ? -15.361 11.060 15.142 1.00 97.19 173 SER A CA 1
ATOM 1251 C C . SER A 1 173 ? -16.147 11.485 13.900 1.00 97.19 173 SER A C 1
ATOM 1253 O O . SER A 1 173 ? -15.740 11.264 12.760 1.00 97.19 173 SER A O 1
ATOM 1255 N N . GLY A 1 174 ? -17.310 12.105 14.114 1.00 97.00 174 GLY A N 1
ATOM 1256 C CA . GLY A 1 174 ? -18.232 12.419 13.020 1.00 97.00 174 GLY A CA 1
ATOM 1257 C C . GLY A 1 174 ? -18.771 11.133 12.390 1.00 97.00 174 GLY A C 1
ATOM 1258 O O . GLY A 1 174 ? -19.369 10.326 13.090 1.00 97.00 174 GLY A O 1
ATOM 1259 N N . SER A 1 175 ? -18.547 10.946 11.089 1.00 97.19 175 SER A N 1
ATOM 1260 C CA . SER A 1 175 ? -18.872 9.722 10.338 1.00 97.19 175 SER A CA 1
ATOM 1261 C C . SER A 1 175 ? -17.637 8.843 10.099 1.00 97.19 175 SER A C 1
ATOM 1263 O O . SER A 1 175 ? -17.475 8.265 9.028 1.00 97.19 175 SER A O 1
ATOM 1265 N N . SER A 1 176 ? -16.650 8.885 10.985 1.00 98.44 176 SER A N 1
ATOM 1266 C CA . SER A 1 176 ? -15.413 8.112 10.862 1.00 98.44 176 SER A CA 1
ATOM 1267 C C . SER A 1 176 ? -15.038 7.536 12.214 1.00 98.44 176 SER A C 1
ATOM 1269 O O . SER A 1 176 ? -15.356 8.127 13.246 1.00 98.44 176 SER A O 1
ATOM 1271 N N . THR A 1 177 ? -14.292 6.445 12.202 1.00 98.69 177 THR A N 1
ATOM 1272 C CA . THR A 1 177 ? -13.725 5.837 13.404 1.00 98.69 177 THR A CA 1
ATOM 1273 C C . THR A 1 177 ? -12.258 6.217 13.518 1.00 98.69 177 THR A C 1
ATOM 1275 O O . THR A 1 177 ? -11.534 6.181 12.528 1.00 98.69 177 THR A O 1
ATOM 1278 N N . ARG A 1 178 ? -11.808 6.620 14.708 1.00 98.50 178 ARG A N 1
ATOM 1279 C CA . ARG A 1 178 ? -10.389 6.831 15.023 1.00 98.50 178 ARG A CA 1
ATOM 1280 C C . ARG A 1 178 ? -9.886 5.683 15.878 1.00 98.50 178 ARG A C 1
ATOM 1282 O O . ARG A 1 178 ? -10.536 5.341 16.864 1.00 98.50 178 ARG A O 1
ATOM 1289 N N . ILE A 1 179 ? -8.715 5.169 15.529 1.00 98.44 179 ILE A N 1
ATOM 1290 C CA . ILE A 1 179 ? -7.999 4.152 16.293 1.00 98.44 179 ILE A CA 1
ATOM 1291 C C . ILE A 1 179 ? -6.806 4.840 16.944 1.00 98.44 179 ILE A C 1
ATOM 1293 O O . ILE A 1 179 ? -5.860 5.239 16.263 1.00 98.44 179 ILE A O 1
ATOM 1297 N N . ASN A 1 180 ? -6.877 5.032 18.257 1.00 97.94 180 ASN A N 1
ATOM 1298 C CA . ASN A 1 180 ? -5.830 5.683 19.033 1.00 97.94 180 ASN A CA 1
ATOM 1299 C C . ASN A 1 180 ? -5.026 4.658 19.830 1.00 97.94 180 ASN A C 1
ATOM 1301 O O . ASN A 1 180 ? -5.570 3.649 20.269 1.00 97.94 180 ASN A O 1
ATOM 1305 N N . LEU A 1 181 ? -3.756 4.952 20.084 1.00 97.25 181 LEU A N 1
ATOM 1306 C CA . LEU A 1 181 ? -2.905 4.195 20.991 1.00 97.25 181 LEU A CA 1
ATOM 1307 C C . LEU A 1 181 ? -2.894 4.876 22.367 1.00 97.25 181 LEU A C 1
ATOM 1309 O O . LEU A 1 181 ? -2.412 6.000 22.500 1.00 97.25 181 LEU A O 1
ATOM 1313 N N . ASN A 1 182 ? -3.406 4.204 23.404 1.00 95.19 182 ASN A N 1
ATOM 1314 C CA . ASN A 1 182 ? -3.590 4.794 24.739 1.00 95.19 182 ASN A CA 1
ATOM 1315 C C . ASN A 1 182 ? -2.286 5.294 25.378 1.00 95.19 182 ASN A C 1
ATOM 1317 O O . ASN A 1 182 ? -2.280 6.330 26.042 1.00 95.19 182 ASN A O 1
ATOM 1321 N N . ASP A 1 183 ? -1.185 4.566 25.182 1.00 90.94 183 ASP A N 1
ATOM 1322 C CA . ASP A 1 183 ? 0.092 4.860 25.842 1.00 90.94 183 ASP A CA 1
ATOM 1323 C C . ASP A 1 183 ? 0.716 6.178 25.351 1.00 90.94 183 ASP A C 1
ATOM 1325 O O . ASP A 1 183 ? 1.375 6.885 26.119 1.00 90.94 183 ASP A O 1
ATOM 1329 N N . THR A 1 184 ? 0.503 6.524 24.078 1.00 93.88 184 THR A N 1
ATOM 1330 C CA . THR A 1 184 ? 1.106 7.699 23.427 1.00 93.88 184 THR A CA 1
ATOM 1331 C C . THR A 1 184 ? 0.095 8.808 23.128 1.00 93.88 184 THR A C 1
ATOM 1333 O O . THR A 1 184 ? 0.487 9.967 22.990 1.00 93.88 184 THR A O 1
ATOM 1336 N N . GLY A 1 185 ? -1.197 8.480 23.032 1.00 92.81 185 GLY A N 1
ATOM 1337 C CA . GLY A 1 185 ? -2.243 9.364 22.510 1.00 92.81 185 GLY A CA 1
ATOM 1338 C C . GLY A 1 185 ? -2.183 9.562 20.990 1.00 92.81 185 GLY A C 1
ATOM 1339 O O . GLY A 1 185 ? -2.894 10.412 20.454 1.00 92.81 185 GLY A O 1
ATOM 1340 N N . GLU A 1 186 ? -1.322 8.813 20.299 1.00 96.50 186 GLU A N 1
ATOM 1341 C CA . GLU A 1 186 ? -1.214 8.802 18.842 1.00 96.50 186 GLU A CA 1
ATOM 1342 C C . GLU A 1 186 ? -2.496 8.244 18.219 1.00 96.50 186 GLU A C 1
ATOM 1344 O O . GLU A 1 186 ? 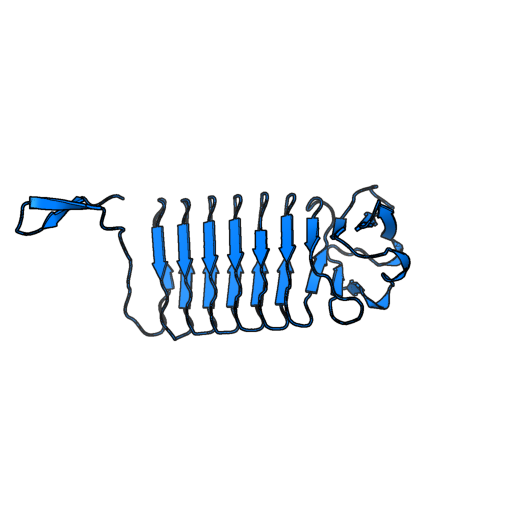-3.105 7.324 18.758 1.00 96.50 186 GLU A O 1
ATOM 1349 N N . THR A 1 187 ? -2.900 8.775 17.068 1.00 98.06 187 THR A N 1
ATOM 1350 C CA . THR A 1 187 ? -3.918 8.131 16.235 1.00 98.06 187 THR A CA 1
ATOM 1351 C C . THR A 1 187 ? -3.215 7.368 15.133 1.00 98.06 187 THR A C 1
ATOM 1353 O O . THR A 1 187 ? -2.575 7.995 14.297 1.00 98.06 187 THR A O 1
ATOM 1356 N N . LEU A 1 188 ? -3.370 6.047 15.131 1.00 97.81 188 LEU A N 1
ATOM 1357 C CA . LEU A 1 188 ? -2.765 5.166 14.135 1.00 97.81 188 LEU A CA 1
ATOM 1358 C C . LEU A 1 188 ? -3.500 5.291 12.797 1.00 97.81 188 LEU A C 1
ATOM 1360 O O . LEU A 1 188 ? -2.888 5.490 11.758 1.00 97.81 188 LEU A O 1
ATOM 1364 N N . ALA A 1 189 ? -4.835 5.258 12.830 1.00 98.44 189 ALA A N 1
ATOM 1365 C CA . ALA A 1 189 ? -5.645 5.365 11.623 1.00 98.44 189 ALA A CA 1
ATOM 1366 C C . ALA A 1 189 ? -7.017 5.996 11.861 1.00 98.44 189 ALA A C 1
ATOM 1368 O O . ALA A 1 189 ? -7.552 6.051 12.976 1.00 98.44 189 ALA A O 1
ATOM 1369 N N . ILE A 1 190 ? -7.595 6.468 10.760 1.00 98.75 190 ILE A N 1
ATOM 1370 C CA . ILE A 1 190 ? -8.959 6.962 10.654 1.00 98.75 190 ILE A CA 1
ATOM 1371 C C . ILE A 1 190 ? -9.682 6.143 9.585 1.00 98.75 190 ILE A C 1
ATOM 1373 O O . ILE A 1 190 ? -9.440 6.340 8.394 1.00 98.75 190 ILE A O 1
ATOM 1377 N N . LEU A 1 191 ? -10.623 5.295 9.999 1.00 98.69 191 LEU A N 1
ATOM 1378 C CA . LEU A 1 191 ? -11.504 4.571 9.083 1.00 98.69 191 LEU A CA 1
ATOM 1379 C C . LEU A 1 191 ? -12.636 5.497 8.638 1.00 98.69 191 LEU A C 1
ATOM 1381 O O . LEU A 1 191 ? -13.457 5.959 9.442 1.00 98.69 191 LEU A O 1
ATOM 1385 N N . ARG A 1 192 ? -12.664 5.826 7.352 1.00 98.56 192 ARG A N 1
ATOM 1386 C CA . ARG A 1 192 ? -13.592 6.798 6.777 1.00 98.56 192 ARG A CA 1
ATOM 1387 C C . ARG A 1 192 ? -14.927 6.141 6.462 1.00 98.56 192 ARG A C 1
ATOM 1389 O O . ARG A 1 192 ? -14.991 5.219 5.666 1.00 98.56 192 ARG A O 1
ATOM 1396 N N . GLY A 1 193 ? -16.003 6.689 7.023 1.00 97.44 193 GLY A N 1
ATOM 1397 C CA . GLY A 1 193 ? -17.362 6.205 6.763 1.00 97.44 193 GLY A CA 1
ATOM 1398 C C . GLY A 1 193 ? -17.795 5.036 7.643 1.00 97.44 193 GLY A C 1
ATOM 1399 O O . GLY A 1 193 ? -18.896 4.541 7.440 1.00 97.44 193 GLY A O 1
ATOM 1400 N N . ILE A 1 194 ? -16.966 4.626 8.607 1.00 97.94 194 ILE A N 1
ATOM 1401 C CA . ILE A 1 194 ? -17.221 3.465 9.463 1.00 97.94 194 ILE A CA 1
ATOM 1402 C C . ILE A 1 194 ? -17.618 3.909 10.865 1.00 97.94 194 ILE A C 1
ATOM 1404 O O . ILE A 1 194 ? -16.990 4.809 11.438 1.00 97.94 194 ILE A O 1
ATOM 1408 N N . ASP A 1 195 ? -18.654 3.268 11.402 1.00 97.94 195 ASP A N 1
ATOM 1409 C CA . ASP A 1 195 ? -19.110 3.454 12.775 1.00 97.94 195 ASP A CA 1
ATOM 1410 C C . ASP A 1 195 ? -18.251 2.634 13.745 1.00 97.94 195 ASP A C 1
ATOM 1412 O O . ASP A 1 195 ? -18.032 1.441 13.559 1.00 97.94 195 ASP A O 1
ATOM 1416 N N . ALA A 1 196 ? -17.803 3.273 14.823 1.00 97.69 196 ALA A N 1
ATOM 1417 C CA . ALA A 1 196 ? -16.838 2.724 15.771 1.00 97.69 196 ALA A CA 1
ATOM 1418 C C . ALA A 1 196 ? -17.357 1.496 16.525 1.00 97.69 196 ALA A C 1
ATOM 1420 O O . ALA A 1 196 ? -16.562 0.712 17.025 1.00 97.69 196 ALA A O 1
ATOM 1421 N N . GLU A 1 197 ? -18.680 1.331 16.614 1.00 96.88 197 GLU A N 1
ATOM 1422 C CA . GLU A 1 197 ? -19.315 0.167 17.242 1.00 96.88 197 GLU A CA 1
ATOM 1423 C C . GLU A 1 197 ? -19.162 -1.120 16.418 1.00 96.88 197 GLU A C 1
ATOM 1425 O O . GLU A 1 197 ? -19.344 -2.202 16.974 1.00 96.88 197 GLU A O 1
ATOM 1430 N N . LEU A 1 198 ? -18.847 -1.007 15.122 1.00 96.62 198 LEU A N 1
ATOM 1431 C CA . LEU A 1 198 ? -18.587 -2.157 14.253 1.00 96.62 198 LEU A CA 1
ATOM 1432 C C . LEU A 1 198 ? -17.172 -2.702 14.439 1.00 96.62 198 LEU A C 1
ATOM 1434 O O . LEU A 1 198 ? -16.957 -3.888 14.258 1.00 96.62 198 LEU A O 1
ATOM 1438 N N . ILE A 1 199 ? -16.231 -1.859 14.867 1.00 97.94 199 ILE A N 1
ATOM 1439 C CA . ILE A 1 199 ? -14.831 -2.250 14.995 1.00 97.94 199 ILE A CA 1
ATOM 1440 C C . ILE A 1 199 ? -14.596 -2.951 16.335 1.00 97.94 199 ILE A C 1
ATOM 1442 O O . ILE A 1 199 ? -14.711 -2.360 17.414 1.00 97.94 199 ILE A O 1
ATOM 1446 N N . THR A 1 200 ? -14.231 -4.223 16.259 1.00 97.00 200 THR A N 1
ATOM 1447 C CA . THR A 1 200 ? -14.014 -5.129 17.386 1.00 97.00 200 THR A CA 1
ATOM 1448 C C . THR A 1 200 ? -12.635 -5.776 17.317 1.00 97.00 200 THR A C 1
ATOM 1450 O O . THR A 1 200 ? -11.896 -5.599 16.361 1.00 97.00 200 THR A O 1
ATOM 1453 N N . GLU A 1 201 ? -12.270 -6.566 18.329 1.00 97.19 201 GLU A N 1
ATOM 1454 C CA . GLU A 1 201 ? -11.007 -7.320 18.330 1.00 97.19 201 GLU A CA 1
ATOM 1455 C C . GLU A 1 201 ? -10.883 -8.289 17.139 1.00 97.19 201 GLU A C 1
ATOM 1457 O O . GLU A 1 201 ? -9.769 -8.609 16.741 1.00 97.19 201 GLU A O 1
ATOM 1462 N N . ALA A 1 202 ? -12.002 -8.739 16.557 1.00 96.75 202 ALA A N 1
ATOM 1463 C CA . ALA A 1 202 ? -11.994 -9.659 15.421 1.00 96.75 202 ALA A CA 1
ATOM 1464 C C . ALA A 1 202 ? -11.437 -9.030 14.134 1.00 96.75 202 ALA A C 1
ATOM 1466 O O . ALA A 1 202 ? -10.930 -9.763 13.288 1.00 96.75 202 ALA A O 1
ATOM 1467 N N . ASP A 1 203 ? -11.487 -7.702 14.022 1.00 97.81 203 ASP A N 1
ATOM 1468 C CA . ASP A 1 203 ? -10.975 -6.955 12.869 1.00 97.81 203 ASP A CA 1
ATOM 1469 C C . ASP A 1 203 ? -9.461 -6.762 12.934 1.00 97.81 203 ASP A C 1
ATOM 1471 O O . ASP A 1 203 ? -8.859 -6.259 11.990 1.00 97.81 203 ASP A O 1
ATOM 1475 N N . PHE A 1 204 ? -8.826 -7.138 14.049 1.00 97.88 204 PHE A N 1
ATOM 1476 C CA . PHE A 1 204 ? -7.396 -6.959 14.249 1.00 97.88 204 PHE A CA 1
ATOM 1477 C C . PHE A 1 204 ? -6.645 -8.282 14.193 1.00 97.88 204 PHE A C 1
ATOM 1479 O O . PHE A 1 204 ? -7.032 -9.285 14.793 1.00 97.88 204 PHE A O 1
ATOM 1486 N N . SER A 1 205 ? -5.489 -8.245 13.543 1.00 94.31 205 SER A N 1
ATOM 1487 C CA . SER A 1 205 ? -4.486 -9.304 13.607 1.00 94.31 205 SER A CA 1
ATOM 1488 C C . SER A 1 205 ? -3.178 -8.759 14.181 1.00 94.31 205 SER A C 1
ATOM 1490 O O . SER A 1 205 ? -2.901 -7.561 14.109 1.00 94.31 205 SER A O 1
ATOM 1492 N N . THR A 1 206 ? -2.372 -9.628 14.791 1.00 84.50 206 THR A N 1
ATOM 1493 C CA . THR A 1 206 ? -1.029 -9.290 15.291 1.00 84.50 206 THR A CA 1
ATOM 1494 C C . THR A 1 206 ? 0.016 -10.173 14.620 1.00 84.50 206 THR A C 1
ATOM 1496 O O . THR A 1 206 ? -0.306 -11.253 14.119 1.00 84.50 206 THR A O 1
ATOM 1499 N N . ILE A 1 207 ? 1.274 -9.738 14.669 1.00 62.00 207 ILE A N 1
ATOM 1500 C CA . ILE A 1 207 ? 2.448 -10.583 14.391 1.00 62.00 207 ILE A CA 1
ATOM 1501 C C . ILE A 1 207 ? 2.764 -11.483 15.593 1.00 62.00 207 ILE A C 1
ATOM 1503 O O . ILE A 1 207 ? 2.611 -11.014 16.745 1.00 62.00 207 ILE A O 1
#